Protein AF-A0A1C5G2I5-F1 (afdb_monomer)

Secondary structure (DSSP, 8-state):
---------PPPP---SEEEEEEEEES---HHHHHHSB-GGGPBPEEEEETTEEEEEEEEEHHHHSHHHHHHHTT-HHHHHHHHHHHHHHHHHHHTTS-EEEPPTT-EESSHHHHHHHHHHTHHHHHHHHHHHTT-----------TT-PPPP-----S--HHHHHHHHHHHHHHHHTT--S-PPPPP-PPPP--------------------PPPPPPP-----

Radius of gyration: 26.8 Å; Cα contacts (8 Å, |Δi|>4): 238; chains: 1; bounding box: 45×107×60 Å

Solvent-accessible surface area (backbone atoms only — not comparable to full-atom values): 14450 Å² total; per-residue (Å²): 135,91,84,81,86,82,76,72,81,72,82,72,78,70,42,92,51,62,22,32,33,44,38,28,38,27,67,72,78,62,66,70,59,29,67,72,33,55,28,49,96,72,37,50,27,45,79,50,76,45,93,78,33,26,39,36,29,17,67,27,51,14,65,58,54,24,74,72,36,34,58,56,41,66,72,35,64,70,53,39,49,52,53,50,50,36,46,49,52,44,44,55,56,48,54,74,77,42,42,61,48,70,45,60,87,90,41,65,36,74,38,68,67,59,51,45,50,51,50,55,77,41,36,70,61,54,48,55,50,39,59,70,36,48,99,59,83,91,78,72,66,78,83,82,86,64,90,88,68,77,85,72,82,84,70,84,83,69,99,64,65,70,65,62,60,47,52,56,51,53,53,53,55,55,59,52,64,78,73,66,89,80,86,87,83,80,89,83,77,92,86,84,88,81,86,71,78,55,82,82,72,83,93,69,84,83,78,86,76,90,74,82,92,76,81,84,85,84,84,82,85,83,84,83,133

InterPro domains:
  IPR009430 Gas vesicle protein L/F [PF06386] (19-178)
  IPR009430 Gas vesicle protein L/F [PTHR36852] (24-175)

Sequence (225 aa):
MSSTADLLPAAGPAGTGVGVWLHGVTRDVDPALLATTVGMDGAAARAVRVAGLVAVVSAAPLSEYGEEALRRNLEDLAWLERAARTHHAVVAALSRVGAVVPARLATVHHDDARVAGQLTARRAELTAVLDRLTGHDEWGVKGYVVPGATPRPTEPAGSGGAGAAYLRRRRAQLTARERGSGSPPRPPGPCTRHWRGTRRPPGGTPRRTAGSPGRPPRWRSTGRT

Organism: Micromonospora echinofusca (NCBI:txid47858)

Foldseek 3Di:
DDDDDPPDPDDPPQDQAKWKAWLWKDLDDDPVLQCPQQAPPRDGWDWLDAPSMTTIIDIHGSNCLPDVNVVVQCVVPVSVVVQVVRSVSNVLSVVVPAFIGGDPRSDIGRDSVVVRVVCVVCVVVRVVNRVVRGPDDDFDWDDDDDPPDDDDPDDPDDPDDPVVVVVVVVVVVVVVVVVDDDDDDDDDDDDDDDTDTDDPDPDDDDDDDDDDDDDDDDDDDDDDD

pLDDT: mean 73.09, std 26.32, range [26.12, 98.62]

Mean predicted aligned error: 17.13 Å

Structure (mmCIF, N/CA/C/O backbone):
data_AF-A0A1C5G2I5-F1
#
_entry.id   AF-A0A1C5G2I5-F1
#
loop_
_atom_site.group_PDB
_atom_site.id
_atom_site.type_symbol
_atom_site.label_atom_id
_atom_site.label_alt_id
_atom_site.label_comp_id
_atom_site.label_asym_id
_atom_site.label_entity_id
_atom_site.label_seq_id
_atom_site.pdbx_PDB_ins_code
_atom_site.Cartn_x
_atom_site.Cartn_y
_atom_site.Cartn_z
_atom_site.occupancy
_atom_site.B_iso_or_equiv
_atom_site.auth_seq_id
_atom_site.auth_comp_id
_atom_site.auth_asym_id
_atom_site.auth_atom_id
_atom_site.pdbx_PDB_model_num
ATOM 1 N N . MET A 1 1 ? 7.155 52.437 -17.162 1.00 39.34 1 MET A N 1
ATOM 2 C CA . MET A 1 1 ? 7.309 51.369 -18.169 1.00 39.34 1 MET A CA 1
ATOM 3 C C . MET A 1 1 ? 7.868 50.157 -17.452 1.00 39.34 1 MET A C 1
ATOM 5 O O . MET A 1 1 ? 8.890 50.282 -16.791 1.00 39.34 1 MET A O 1
ATOM 9 N N . SER A 1 2 ? 7.112 49.063 -17.473 1.00 38.94 2 SER A N 1
ATOM 10 C CA . SER A 1 2 ? 7.415 47.770 -16.855 1.00 38.94 2 SER A CA 1
ATOM 11 C C . SER A 1 2 ? 8.720 47.161 -17.363 1.00 38.94 2 SER A C 1
ATOM 13 O O . SER A 1 2 ? 9.042 47.350 -18.529 1.00 38.94 2 SER A O 1
ATOM 15 N N . SER A 1 3 ? 9.383 46.359 -16.527 1.00 33.69 3 SER A N 1
ATOM 16 C CA . SER A 1 3 ? 9.923 45.041 -16.912 1.00 33.69 3 SER A CA 1
ATOM 17 C C . SER A 1 3 ? 10.464 44.356 -15.649 1.00 33.69 3 SER A C 1
ATOM 19 O O . SER A 1 3 ? 11.523 44.710 -15.149 1.00 33.69 3 SER A O 1
ATOM 21 N N . THR A 1 4 ? 9.604 43.631 -14.935 1.00 39.75 4 THR A N 1
ATOM 22 C CA . THR A 1 4 ? 9.574 42.154 -14.900 1.00 39.75 4 THR A CA 1
ATOM 23 C C . THR A 1 4 ? 10.737 41.570 -14.102 1.00 39.75 4 THR A C 1
ATOM 25 O O . THR A 1 4 ? 11.801 41.257 -14.628 1.00 39.75 4 THR A O 1
ATOM 28 N N . ALA A 1 5 ? 10.479 41.421 -12.802 1.00 44.34 5 ALA A N 1
ATOM 29 C CA . ALA A 1 5 ? 11.171 40.479 -11.946 1.00 44.34 5 ALA A CA 1
ATOM 30 C C . ALA A 1 5 ? 10.822 39.064 -12.419 1.00 44.34 5 ALA A C 1
ATOM 32 O O . ALA A 1 5 ? 9.685 38.625 -12.263 1.00 44.34 5 ALA A O 1
ATOM 33 N N . ASP A 1 6 ? 11.801 38.375 -12.993 1.00 36.69 6 ASP A N 1
ATOM 34 C CA . ASP A 1 6 ? 11.749 36.931 -13.177 1.00 36.69 6 ASP A CA 1
ATOM 35 C C . ASP A 1 6 ? 12.484 36.304 -11.986 1.00 36.69 6 ASP A C 1
ATOM 37 O O . ASP A 1 6 ? 13.683 36.024 -12.014 1.00 36.69 6 ASP A O 1
ATOM 41 N N . LEU A 1 7 ? 11.774 36.207 -10.861 1.00 43.78 7 LEU A N 1
ATOM 42 C CA . LEU A 1 7 ? 12.196 35.376 -9.741 1.00 43.78 7 LEU A CA 1
ATOM 43 C C . LEU A 1 7 ? 11.725 33.958 -10.044 1.00 43.78 7 LEU A C 1
ATOM 45 O O . LEU A 1 7 ? 10.611 33.565 -9.695 1.00 43.78 7 LEU A O 1
ATOM 49 N N . LEU A 1 8 ? 12.601 33.193 -10.694 1.00 44.53 8 LEU A N 1
ATOM 50 C CA . LEU A 1 8 ? 12.546 31.737 -10.663 1.00 44.53 8 LEU A CA 1
ATOM 51 C C . LEU A 1 8 ? 12.395 31.300 -9.194 1.00 44.53 8 LEU A C 1
ATOM 53 O O . LEU A 1 8 ? 13.181 31.754 -8.354 1.00 44.53 8 LEU A O 1
ATOM 57 N N . PRO A 1 9 ? 11.420 30.445 -8.841 1.00 41.03 9 PRO A N 1
ATOM 58 C CA . PRO A 1 9 ? 11.326 29.936 -7.485 1.00 41.03 9 PRO A CA 1
ATOM 59 C C . PRO A 1 9 ? 12.596 29.140 -7.180 1.00 41.03 9 PRO A C 1
ATOM 61 O O . PRO A 1 9 ? 12.870 28.106 -7.793 1.00 41.03 9 PRO A O 1
ATOM 64 N N . ALA A 1 10 ? 13.389 29.651 -6.237 1.00 39.41 10 ALA A N 1
ATOM 65 C CA . ALA A 1 10 ? 14.487 28.913 -5.644 1.00 39.41 10 ALA A CA 1
ATOM 66 C C . ALA A 1 10 ? 13.928 27.593 -5.099 1.00 39.41 10 ALA A C 1
ATOM 68 O O . ALA A 1 10 ? 12.960 27.597 -4.335 1.00 39.41 10 ALA A O 1
ATOM 69 N N . ALA A 1 11 ? 14.518 26.473 -5.522 1.00 45.62 11 ALA A N 1
ATOM 70 C CA . ALA A 1 11 ? 14.206 25.157 -4.987 1.00 45.62 11 ALA A CA 1
ATOM 71 C C . ALA A 1 11 ? 14.263 25.224 -3.451 1.00 45.62 11 ALA A C 1
ATOM 73 O O . ALA A 1 11 ? 15.303 25.570 -2.885 1.00 45.62 11 ALA A O 1
ATOM 74 N N . GLY A 1 12 ? 13.129 24.967 -2.791 1.00 41.84 12 GLY A N 1
ATOM 75 C CA . GLY A 1 12 ? 13.034 24.992 -1.333 1.00 41.84 12 GLY A CA 1
ATOM 76 C C . GLY A 1 12 ? 14.059 24.043 -0.697 1.00 41.84 12 GLY A C 1
ATOM 77 O O . GLY A 1 12 ? 14.472 23.071 -1.338 1.00 41.84 12 GLY A O 1
ATOM 78 N N . PRO A 1 13 ? 14.511 24.305 0.544 1.00 48.81 13 PRO A N 1
ATOM 79 C CA . PRO A 1 13 ? 15.484 23.438 1.194 1.00 48.81 13 PRO A CA 1
ATOM 80 C C . PRO A 1 13 ? 14.931 22.012 1.259 1.00 48.81 13 PRO A C 1
ATOM 82 O O . PRO A 1 13 ? 13.791 21.805 1.679 1.00 48.81 13 PRO A O 1
ATOM 85 N N . ALA A 1 14 ? 15.740 21.033 0.843 1.00 53.81 14 ALA A N 1
ATOM 86 C CA . ALA A 1 14 ? 15.426 19.619 1.003 1.00 53.81 14 ALA A CA 1
ATOM 87 C C . ALA A 1 14 ? 15.036 19.374 2.468 1.00 53.81 14 ALA A C 1
ATOM 89 O O . ALA A 1 14 ? 15.834 19.619 3.375 1.00 53.81 14 ALA A O 1
ATOM 90 N N . GLY A 1 15 ? 13.781 18.985 2.700 1.00 55.91 15 GLY A N 1
ATOM 91 C CA . GLY A 1 15 ? 13.219 18.911 4.042 1.00 55.91 15 GLY A CA 1
ATOM 92 C C . GLY A 1 15 ? 14.042 17.979 4.929 1.00 55.91 15 GLY A C 1
ATOM 93 O O . GLY A 1 15 ? 14.256 16.821 4.594 1.00 55.91 15 GLY A O 1
ATOM 94 N N . THR A 1 16 ? 14.478 18.459 6.089 1.00 66.81 16 THR A N 1
ATOM 95 C CA . THR A 1 16 ? 15.171 17.665 7.121 1.00 66.81 16 THR A CA 1
ATOM 96 C C . THR A 1 16 ? 14.218 16.802 7.961 1.00 66.81 16 THR A C 1
ATOM 98 O O . THR A 1 16 ? 14.612 16.242 8.981 1.00 66.81 16 THR A O 1
ATOM 101 N N . GLY A 1 17 ? 12.952 16.691 7.551 1.00 85.31 17 GLY A N 1
ATOM 102 C CA . GLY A 1 17 ? 11.931 15.883 8.216 1.00 85.31 17 GLY A CA 1
ATOM 103 C C . GLY A 1 17 ? 11.874 14.440 7.716 1.00 85.31 17 GLY A C 1
ATOM 104 O O . GLY A 1 17 ? 12.504 14.065 6.729 1.00 85.31 17 GLY A O 1
ATOM 105 N N . VAL A 1 18 ? 11.060 13.626 8.385 1.00 91.75 18 VAL A N 1
ATOM 106 C CA . VAL A 1 18 ? 10.749 12.255 7.968 1.00 91.75 18 VAL A CA 1
ATOM 107 C C . VAL A 1 18 ? 9.293 12.214 7.527 1.00 91.75 18 VAL A C 1
ATOM 109 O O . VAL A 1 18 ? 8.397 12.452 8.330 1.00 91.75 18 VAL A O 1
ATOM 112 N N . GLY A 1 19 ? 9.075 11.925 6.249 1.00 94.44 19 GLY A N 1
ATOM 113 C CA . GLY A 1 19 ? 7.765 11.650 5.684 1.00 94.44 19 GLY A CA 1
ATOM 114 C C . GLY A 1 19 ? 7.367 10.184 5.832 1.00 94.44 19 GLY A C 1
ATOM 115 O O . GLY A 1 19 ? 8.011 9.378 6.511 1.00 94.44 19 GLY A O 1
ATOM 116 N N . VAL A 1 20 ? 6.281 9.835 5.156 1.00 96.69 20 VAL A N 1
ATOM 117 C CA . VAL A 1 20 ? 5.606 8.546 5.265 1.00 96.69 20 VAL A CA 1
ATOM 118 C C . VAL A 1 20 ? 5.346 7.996 3.871 1.00 96.69 20 VAL A C 1
ATOM 120 O O . VAL A 1 20 ? 4.512 8.517 3.135 1.00 96.69 20 VAL A O 1
ATOM 123 N N . TRP A 1 21 ? 6.047 6.926 3.507 1.00 97.56 21 TRP A N 1
ATOM 124 C CA . TRP A 1 21 ? 5.798 6.190 2.270 1.00 97.56 21 TRP A CA 1
ATOM 125 C C . TRP A 1 21 ? 4.648 5.207 2.477 1.00 97.56 21 TRP A C 1
ATOM 127 O O . TRP A 1 21 ? 4.746 4.315 3.322 1.00 97.56 21 TRP A O 1
ATOM 137 N N . LEU A 1 22 ? 3.581 5.320 1.689 1.00 98.31 22 LEU A N 1
ATOM 138 C CA . LEU A 1 22 ? 2.437 4.411 1.729 1.00 98.31 22 LEU A CA 1
ATOM 139 C C . LEU A 1 22 ? 2.652 3.217 0.791 1.00 98.31 22 LEU A C 1
ATOM 141 O O . LEU A 1 22 ? 2.825 3.381 -0.415 1.00 98.31 22 LEU A O 1
ATOM 145 N N . HIS A 1 23 ? 2.594 1.997 1.332 1.00 98.38 23 HIS A N 1
ATOM 146 C CA . HIS A 1 23 ? 2.669 0.767 0.532 1.00 98.38 23 HIS A CA 1
ATOM 147 C C . HIS A 1 23 ? 1.298 0.288 0.073 1.00 98.38 23 HIS A C 1
ATOM 149 O O . HIS A 1 23 ? 1.120 -0.116 -1.074 1.00 98.38 23 HIS A O 1
ATOM 155 N N . GLY A 1 24 ? 0.310 0.343 0.957 1.00 98.06 24 GLY A N 1
ATOM 156 C CA . GLY A 1 24 ? -1.041 -0.094 0.644 1.00 98.06 24 GLY A CA 1
ATOM 157 C C . GLY A 1 24 ? -1.964 -0.035 1.846 1.00 98.06 24 GLY A C 1
ATOM 158 O O . GLY A 1 24 ? -1.549 0.303 2.957 1.00 98.06 24 GLY A O 1
ATOM 159 N N . VAL A 1 25 ? -3.226 -0.368 1.601 1.00 98.62 25 VAL A N 1
ATOM 160 C CA . VAL A 1 25 ? -4.294 -0.353 2.601 1.00 98.62 25 VAL A CA 1
ATOM 161 C C . VAL A 1 25 ? -4.897 -1.749 2.732 1.00 98.62 25 VAL A C 1
ATOM 163 O O . VAL A 1 25 ? -5.184 -2.395 1.728 1.00 98.62 25 VAL A O 1
ATOM 166 N N . THR A 1 26 ? -5.099 -2.204 3.965 1.00 98.50 26 THR A N 1
ATOM 167 C CA . THR A 1 26 ? -5.745 -3.478 4.328 1.00 98.50 26 THR A CA 1
ATOM 168 C C . THR A 1 26 ? -6.813 -3.240 5.403 1.00 98.50 26 THR A C 1
ATOM 170 O O . THR A 1 26 ? -6.907 -2.145 5.961 1.00 98.50 26 THR A O 1
ATOM 173 N N . ARG A 1 27 ? -7.643 -4.249 5.694 1.00 97.38 27 ARG A N 1
ATOM 174 C CA . ARG A 1 27 ? -8.586 -4.230 6.830 1.00 97.38 27 ARG A CA 1
ATOM 175 C C . ARG A 1 27 ? -7.881 -4.465 8.160 1.00 97.38 27 ARG A C 1
ATOM 177 O O . ARG A 1 27 ? -8.222 -3.840 9.157 1.00 97.38 27 ARG A O 1
ATOM 184 N N . ASP A 1 28 ? -6.905 -5.364 8.156 1.00 96.44 28 ASP A N 1
ATOM 185 C CA . ASP A 1 28 ? -6.100 -5.691 9.322 1.00 96.44 28 ASP A CA 1
ATOM 186 C C . ASP A 1 28 ? -4.733 -6.232 8.894 1.00 96.44 28 ASP A C 1
ATOM 188 O O . ASP A 1 28 ? -4.524 -6.631 7.743 1.00 96.44 28 ASP A O 1
ATOM 192 N N . VAL A 1 29 ? -3.788 -6.199 9.824 1.00 96.56 29 VAL A N 1
ATOM 193 C CA . VAL A 1 29 ? -2.450 -6.754 9.667 1.00 96.56 29 VAL A CA 1
ATOM 194 C C . VAL A 1 29 ? -1.873 -7.075 11.039 1.00 96.56 29 VAL A C 1
ATOM 196 O O . VAL A 1 29 ? -1.947 -6.261 11.964 1.00 96.56 29 VAL A O 1
ATOM 199 N N . ASP A 1 30 ? -1.274 -8.256 11.151 1.00 95.81 30 ASP A N 1
ATOM 200 C CA . ASP A 1 30 ? -0.561 -8.687 12.348 1.00 95.81 30 ASP A CA 1
ATOM 201 C C . ASP A 1 30 ? 0.684 -7.800 12.576 1.00 95.81 30 ASP A C 1
ATOM 203 O O . ASP A 1 30 ? 1.539 -7.700 11.685 1.00 95.81 30 ASP A O 1
ATOM 207 N N . PRO A 1 31 ? 0.831 -7.156 13.749 1.00 94.44 31 PRO A N 1
ATOM 208 C CA . PRO A 1 31 ? 2.044 -6.426 14.104 1.00 94.44 31 PRO A CA 1
ATOM 209 C C . PRO A 1 31 ? 3.339 -7.245 13.964 1.00 94.44 31 PRO A C 1
ATOM 211 O O . PRO A 1 31 ? 4.365 -6.680 13.586 1.00 94.44 31 PRO A O 1
ATOM 214 N N . ALA A 1 32 ? 3.312 -8.560 14.209 1.00 95.00 32 ALA A N 1
ATOM 215 C CA . ALA A 1 32 ? 4.489 -9.422 14.070 1.00 95.00 32 ALA A CA 1
ATOM 216 C C . ALA A 1 32 ? 4.930 -9.583 12.603 1.00 95.00 32 ALA A C 1
ATOM 218 O O . ALA A 1 32 ? 6.129 -9.615 12.302 1.00 95.00 32 ALA A O 1
ATOM 219 N N . LEU A 1 33 ? 3.972 -9.614 11.668 1.00 95.06 33 LEU A N 1
ATOM 220 C CA . LEU A 1 33 ? 4.271 -9.580 10.236 1.00 95.06 33 LEU A CA 1
ATOM 221 C C . LEU A 1 33 ? 4.949 -8.260 9.859 1.00 95.06 33 LEU A C 1
ATOM 223 O O . LEU A 1 33 ? 5.939 -8.266 9.132 1.00 95.06 33 LEU A O 1
ATOM 227 N N . LEU A 1 34 ? 4.445 -7.131 10.362 1.00 95.31 34 LEU A N 1
ATOM 228 C CA . LEU A 1 34 ? 5.025 -5.818 10.071 1.00 95.31 34 LEU A CA 1
ATOM 229 C C . LEU A 1 34 ? 6.446 -5.673 10.621 1.00 95.31 34 LEU A C 1
ATOM 231 O O . LEU A 1 34 ? 7.333 -5.238 9.892 1.00 95.31 34 LEU A O 1
ATOM 235 N N . ALA A 1 35 ? 6.684 -6.125 11.854 1.00 92.75 35 ALA A N 1
ATOM 236 C CA . ALA A 1 35 ? 7.999 -6.074 12.494 1.00 92.75 35 ALA A CA 1
ATOM 237 C C . ALA A 1 35 ? 9.086 -6.852 11.726 1.00 92.75 35 ALA A C 1
ATOM 239 O O . ALA A 1 35 ? 10.264 -6.517 11.813 1.00 92.75 35 ALA A O 1
ATOM 240 N N . THR A 1 36 ? 8.697 -7.877 10.962 1.00 94.38 36 THR A N 1
ATOM 241 C CA . THR A 1 36 ? 9.608 -8.690 10.135 1.00 94.38 36 THR A CA 1
ATOM 242 C C . THR A 1 36 ? 9.606 -8.294 8.656 1.00 94.38 36 THR A C 1
ATOM 244 O O . THR A 1 36 ? 10.403 -8.813 7.871 1.00 94.38 36 THR A O 1
ATOM 247 N N . THR A 1 37 ? 8.735 -7.365 8.255 1.00 95.38 37 THR A N 1
ATOM 248 C CA . THR A 1 37 ? 8.625 -6.889 6.876 1.00 95.38 37 THR A CA 1
ATOM 249 C C . THR A 1 37 ? 9.490 -5.650 6.688 1.00 95.38 37 THR A C 1
ATOM 251 O O . THR A 1 37 ? 9.168 -4.566 7.173 1.00 95.38 37 THR A O 1
ATOM 254 N N . VAL A 1 38 ? 10.584 -5.808 5.944 1.00 95.44 38 VAL A N 1
ATOM 255 C CA . VAL A 1 38 ? 11.491 -4.709 5.597 1.00 95.44 38 VAL A CA 1
ATOM 256 C C . VAL A 1 38 ? 10.820 -3.785 4.581 1.00 95.44 38 VAL A C 1
ATOM 258 O O . VAL A 1 38 ? 10.419 -4.218 3.500 1.00 95.44 38 VAL A O 1
ATOM 261 N N . GLY A 1 39 ? 10.686 -2.517 4.951 1.00 93.50 39 GLY A N 1
ATOM 262 C CA . GLY A 1 39 ? 10.171 -1.437 4.126 1.00 93.50 39 GLY A CA 1
ATOM 263 C C . GLY A 1 39 ? 11.283 -0.557 3.553 1.00 93.50 39 GLY A C 1
ATOM 264 O O . GLY A 1 39 ? 12.388 -1.026 3.275 1.00 93.50 39 GLY A O 1
ATOM 265 N N . MET A 1 40 ? 10.969 0.722 3.335 1.00 93.06 40 MET A N 1
ATOM 266 C CA . MET A 1 40 ? 11.913 1.690 2.756 1.00 93.06 40 MET A CA 1
ATOM 267 C C . MET A 1 40 ? 13.117 1.919 3.684 1.00 93.06 40 MET A C 1
ATOM 269 O O . MET A 1 40 ? 12.986 1.845 4.905 1.00 93.06 40 MET A O 1
ATOM 273 N N . ASP A 1 41 ? 14.294 2.129 3.087 1.00 86.94 41 ASP A N 1
ATOM 274 C CA . ASP A 1 41 ? 15.594 2.325 3.757 1.00 86.94 41 ASP A CA 1
ATOM 275 C C . ASP A 1 41 ? 15.979 1.255 4.789 1.00 86.94 41 ASP A C 1
ATOM 277 O O . ASP A 1 41 ? 16.733 1.502 5.728 1.00 86.94 41 ASP A O 1
ATOM 281 N N . GLY A 1 42 ? 15.455 0.037 4.635 1.00 86.81 42 GLY A N 1
ATOM 282 C CA . GLY A 1 42 ? 15.737 -1.068 5.550 1.00 86.81 42 GLY A CA 1
ATOM 283 C C . GLY A 1 42 ? 14.963 -1.008 6.872 1.00 86.81 42 GLY A C 1
ATOM 284 O O . GLY A 1 42 ? 15.062 -1.941 7.668 1.00 86.81 42 GLY A O 1
ATOM 285 N N . ALA A 1 43 ? 14.165 0.037 7.107 1.00 87.56 43 ALA A N 1
ATOM 286 C CA . ALA A 1 43 ? 13.316 0.141 8.286 1.00 87.56 43 ALA A CA 1
ATOM 287 C C . ALA A 1 43 ? 12.109 -0.803 8.184 1.00 87.56 43 ALA A C 1
ATOM 289 O O . ALA A 1 43 ? 11.574 -1.036 7.098 1.00 87.56 43 ALA A O 1
ATOM 290 N N . ALA A 1 44 ? 11.640 -1.331 9.316 1.00 91.19 44 ALA A N 1
ATOM 291 C CA . ALA A 1 44 ? 10.431 -2.149 9.343 1.00 91.19 44 ALA A CA 1
ATOM 292 C C . ALA A 1 44 ? 9.197 -1.339 8.903 1.00 91.19 44 ALA A C 1
ATOM 294 O O . ALA A 1 44 ? 9.071 -0.144 9.192 1.00 91.19 44 ALA A O 1
ATOM 295 N N . ALA A 1 45 ? 8.266 -1.997 8.212 1.00 95.88 45 ALA A N 1
ATOM 296 C CA . ALA A 1 45 ? 6.962 -1.415 7.930 1.00 95.88 45 ALA A CA 1
ATOM 297 C C . ALA A 1 45 ? 6.160 -1.231 9.231 1.00 95.88 45 ALA A C 1
ATOM 299 O O . ALA A 1 45 ? 6.304 -1.989 10.189 1.00 95.88 45 ALA A O 1
ATOM 300 N N . ARG A 1 46 ? 5.276 -0.232 9.263 1.00 96.81 46 ARG A N 1
ATOM 301 C CA . ARG A 1 46 ? 4.398 0.061 10.405 1.00 96.81 46 ARG A CA 1
ATOM 302 C C . ARG A 1 46 ? 2.964 0.319 9.956 1.00 96.81 46 ARG A C 1
ATOM 304 O O . ARG A 1 46 ? 2.706 0.573 8.781 1.00 96.81 46 ARG A O 1
ATOM 311 N N . ALA A 1 47 ? 2.035 0.255 10.903 1.00 97.75 47 ALA A N 1
ATOM 312 C CA . ALA A 1 47 ? 0.613 0.473 10.664 1.00 97.75 47 ALA A CA 1
ATOM 313 C C . ALA A 1 47 ? 0.174 1.875 11.103 1.00 97.75 47 ALA A C 1
ATOM 315 O O . ALA A 1 47 ? 0.498 2.309 12.206 1.00 97.75 47 ALA A O 1
ATOM 316 N N . VAL A 1 48 ? -0.653 2.521 10.283 1.00 98.19 48 VAL A N 1
ATOM 317 C CA . VAL A 1 48 ? -1.508 3.652 10.667 1.00 98.19 48 VAL A CA 1
ATOM 318 C C . VAL A 1 48 ? -2.952 3.162 10.597 1.00 98.19 48 VAL A C 1
ATOM 320 O O . VAL A 1 48 ? -3.458 2.855 9.517 1.00 98.19 48 VAL A O 1
ATOM 323 N N . ARG A 1 49 ? -3.606 3.025 11.755 1.00 98.19 49 ARG A N 1
ATOM 324 C CA . ARG A 1 49 ? -4.963 2.468 11.872 1.00 98.19 49 ARG A CA 1
ATOM 325 C C . ARG A 1 49 ? -5.977 3.594 12.029 1.00 98.19 49 ARG A C 1
ATOM 327 O O . ARG A 1 49 ? -5.861 4.392 12.953 1.00 98.19 49 ARG A O 1
ATOM 334 N N . VAL A 1 50 ? -6.976 3.650 11.153 1.00 97.81 50 VAL A N 1
ATOM 335 C CA . VAL A 1 50 ? -8.039 4.662 11.217 1.00 97.81 50 VAL A CA 1
ATOM 336 C C . VAL A 1 50 ? -9.301 4.165 10.520 1.00 97.81 50 VAL A C 1
ATOM 338 O O . VAL A 1 50 ? -9.229 3.479 9.505 1.00 97.81 50 VAL A O 1
ATOM 341 N N . ALA A 1 51 ? -10.474 4.509 11.056 1.00 93.56 51 ALA A N 1
ATOM 342 C CA . ALA A 1 51 ? -11.773 4.261 10.419 1.00 93.56 51 ALA A CA 1
ATOM 343 C C . ALA A 1 51 ? -12.044 2.792 9.994 1.00 93.56 51 ALA A C 1
ATOM 345 O O . ALA A 1 51 ? -12.796 2.542 9.046 1.00 93.56 51 ALA A O 1
ATOM 346 N N . GLY A 1 52 ? -11.455 1.819 10.702 1.00 96.38 52 GLY A N 1
ATOM 347 C CA . GLY A 1 52 ? -11.563 0.387 10.384 1.00 96.38 52 GLY A CA 1
ATOM 348 C C . GLY A 1 52 ? -10.693 -0.073 9.206 1.00 96.38 52 GLY A C 1
ATOM 349 O O . GLY A 1 52 ? -10.932 -1.143 8.654 1.00 96.38 52 GLY A O 1
ATOM 350 N N . LEU A 1 53 ? -9.716 0.742 8.809 1.00 98.44 53 LEU A N 1
ATOM 351 C CA . LEU A 1 53 ? -8.709 0.454 7.794 1.00 98.44 53 LEU A CA 1
ATOM 352 C C . LEU A 1 53 ? -7.309 0.576 8.401 1.00 98.44 53 LEU A C 1
ATOM 354 O O . LEU A 1 53 ? -7.095 1.251 9.413 1.00 98.44 53 LEU A O 1
ATOM 358 N N . VAL A 1 54 ? -6.340 -0.049 7.741 1.00 98.56 54 VAL A N 1
ATOM 359 C CA . VAL A 1 54 ? -4.928 0.023 8.100 1.00 98.56 54 VAL A CA 1
ATOM 360 C C . VAL A 1 54 ? -4.112 0.409 6.880 1.00 98.56 54 VAL A C 1
ATOM 362 O O . VAL A 1 54 ? -4.056 -0.336 5.904 1.00 98.56 54 VAL A O 1
ATOM 365 N N . ALA A 1 55 ? -3.449 1.559 6.947 1.00 98.50 55 ALA A N 1
ATOM 366 C CA . ALA A 1 55 ? -2.386 1.913 6.020 1.00 98.50 55 ALA A CA 1
ATOM 367 C C . ALA A 1 55 ? -1.075 1.285 6.496 1.00 98.50 55 ALA A C 1
ATOM 369 O O . ALA A 1 55 ? -0.675 1.467 7.648 1.00 98.50 55 ALA A O 1
ATOM 370 N N . VAL A 1 56 ? -0.400 0.561 5.607 1.00 98.44 56 VAL A N 1
ATOM 371 C CA . VAL A 1 56 ? 0.941 0.025 5.858 1.00 98.44 56 VAL A CA 1
ATOM 372 C C . VAL A 1 56 ? 1.958 0.964 5.237 1.00 98.44 56 VAL A C 1
ATOM 374 O O . VAL A 1 56 ? 1.917 1.229 4.032 1.00 98.44 56 VAL A O 1
ATOM 377 N N . VAL A 1 57 ? 2.860 1.478 6.066 1.00 98.12 57 VAL A N 1
ATOM 378 C CA . VAL A 1 57 ? 3.755 2.576 5.706 1.00 98.12 57 VAL A CA 1
ATOM 379 C C . VAL A 1 57 ? 5.197 2.322 6.143 1.00 98.12 57 VAL A C 1
ATOM 381 O O . VAL A 1 57 ? 5.459 1.489 7.009 1.00 98.12 57 VAL A O 1
ATOM 384 N N . SER A 1 58 ? 6.134 3.071 5.568 1.00 96.81 58 SER A N 1
ATOM 385 C CA . SER A 1 58 ? 7.527 3.165 6.021 1.00 96.81 58 SER A CA 1
ATOM 386 C C . SER A 1 58 ? 7.909 4.619 6.272 1.00 96.81 58 SER A C 1
ATOM 388 O O . SER A 1 58 ? 7.330 5.526 5.674 1.00 96.81 58 SER A O 1
ATOM 390 N N . ALA A 1 59 ? 8.891 4.838 7.147 1.00 94.50 59 ALA A N 1
ATOM 391 C CA . ALA A 1 59 ? 9.561 6.131 7.237 1.00 94.50 59 ALA A CA 1
ATOM 392 C C . ALA A 1 59 ? 10.229 6.463 5.893 1.00 94.50 59 ALA A C 1
ATOM 394 O O . ALA A 1 59 ? 10.735 5.567 5.221 1.00 94.50 59 ALA A O 1
ATOM 395 N N . ALA A 1 60 ? 10.189 7.734 5.507 1.00 93.00 60 ALA A N 1
ATOM 396 C CA . ALA A 1 60 ? 10.736 8.219 4.247 1.00 93.00 60 ALA A CA 1
ATOM 397 C C . ALA A 1 60 ? 11.458 9.555 4.494 1.00 93.00 60 ALA A C 1
ATOM 399 O O . ALA A 1 60 ? 10.802 10.599 4.524 1.00 93.00 60 ALA A O 1
ATOM 400 N N . PRO A 1 61 ? 12.780 9.552 4.738 1.00 92.50 61 PRO A N 1
ATOM 401 C CA . PRO A 1 61 ? 13.564 10.769 4.933 1.00 92.50 61 PRO A CA 1
ATOM 402 C C . PRO A 1 61 ? 13.323 11.766 3.798 1.00 92.50 61 PRO A C 1
ATOM 404 O O . PRO A 1 61 ? 13.541 11.454 2.629 1.00 92.50 61 PRO A O 1
ATOM 407 N N . LEU A 1 62 ? 12.868 12.980 4.109 1.00 91.56 62 LEU A N 1
ATOM 408 C CA . LEU A 1 62 ? 12.499 13.953 3.075 1.00 91.56 62 LEU A CA 1
ATOM 409 C C . LEU A 1 62 ? 13.715 14.479 2.292 1.00 91.56 62 LEU A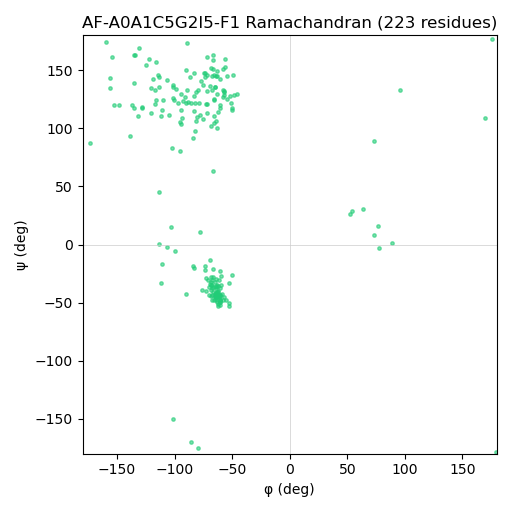 C 1
ATOM 411 O O . LEU A 1 62 ? 13.549 15.019 1.201 1.00 91.56 62 LEU A O 1
ATOM 415 N N . SER A 1 63 ? 14.934 14.239 2.780 1.00 90.31 63 SER A N 1
ATOM 416 C CA . SER A 1 63 ? 16.172 14.441 2.024 1.00 90.31 63 SER A CA 1
ATOM 417 C C . SER A 1 63 ? 16.258 13.571 0.764 1.00 90.31 63 SER A C 1
ATOM 419 O O . SER A 1 63 ? 16.869 13.987 -0.217 1.00 90.31 63 SER A O 1
ATOM 421 N N . GLU A 1 64 ? 15.641 12.385 0.776 1.00 90.56 64 GLU A N 1
ATOM 422 C CA . GLU A 1 64 ? 15.636 11.427 -0.339 1.00 90.56 64 GLU A CA 1
ATOM 423 C C . GLU A 1 64 ? 14.247 11.276 -0.983 1.00 90.56 64 GLU A C 1
ATOM 425 O O . GLU A 1 64 ? 14.133 11.093 -2.194 1.00 90.56 64 GLU A O 1
ATOM 430 N N . TYR A 1 65 ? 13.186 11.402 -0.186 1.00 90.62 65 TYR A N 1
ATOM 431 C CA . TYR A 1 65 ? 11.798 11.146 -0.585 1.00 90.62 65 TYR A CA 1
ATOM 432 C C . TYR A 1 65 ? 10.914 12.399 -0.600 1.00 90.62 65 TYR A C 1
ATOM 434 O O . TYR A 1 65 ? 9.721 12.304 -0.888 1.00 90.62 65 TYR A O 1
ATOM 442 N N . GLY A 1 66 ? 11.470 13.569 -0.274 1.00 90.44 66 GLY A N 1
ATOM 443 C CA . GLY A 1 66 ? 10.796 14.853 -0.457 1.00 90.44 66 GLY A CA 1
ATOM 444 C C . GLY A 1 66 ? 10.609 15.166 -1.938 1.00 90.44 66 GLY A C 1
ATOM 445 O O . GLY A 1 66 ? 11.256 14.559 -2.784 1.00 90.44 66 GLY A O 1
ATOM 446 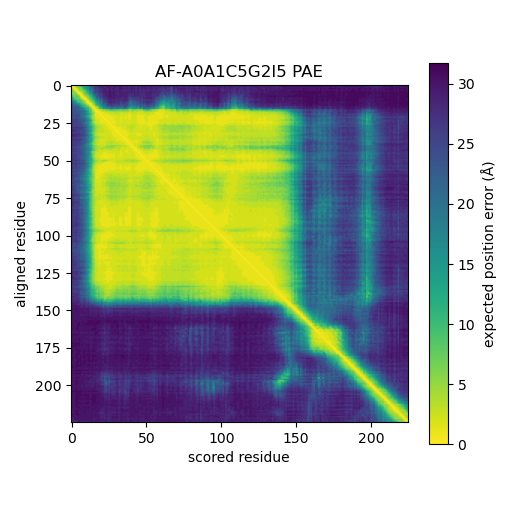N N . GLU A 1 67 ? 9.733 16.109 -2.266 1.00 89.31 67 GLU A N 1
ATOM 447 C CA . GLU A 1 67 ? 9.239 16.305 -3.635 1.00 89.31 67 GLU A CA 1
ATOM 448 C C . GLU A 1 67 ? 10.355 16.448 -4.690 1.00 89.31 67 GLU A C 1
ATOM 450 O O . GLU A 1 67 ? 10.402 15.681 -5.653 1.00 89.31 67 GLU A O 1
ATOM 455 N N . GLU A 1 68 ? 11.302 17.366 -4.483 1.00 92.06 68 GLU A N 1
ATOM 456 C CA . GLU A 1 68 ? 12.430 17.584 -5.396 1.00 92.06 68 GLU A CA 1
ATOM 457 C C . GLU A 1 68 ? 13.361 16.372 -5.488 1.00 92.06 68 GLU A C 1
ATOM 459 O O . GLU A 1 68 ? 13.841 16.041 -6.574 1.00 92.06 68 GLU A O 1
ATOM 464 N N . ALA A 1 69 ? 13.655 15.730 -4.355 1.00 91.06 69 ALA A N 1
ATOM 465 C CA . ALA A 1 69 ? 14.539 14.569 -4.309 1.00 91.06 69 ALA A CA 1
ATOM 466 C C . ALA A 1 69 ? 13.895 13.365 -4.997 1.00 91.06 69 ALA A C 1
ATOM 468 O O . ALA A 1 69 ? 14.519 12.736 -5.846 1.00 91.06 69 ALA A O 1
ATOM 469 N N . LEU A 1 70 ? 12.616 13.125 -4.720 1.00 91.25 70 LEU A N 1
ATOM 470 C CA . LEU A 1 70 ? 11.814 12.076 -5.324 1.00 91.25 70 LEU A CA 1
ATOM 471 C C . LEU A 1 70 ? 11.723 12.257 -6.840 1.00 91.25 70 LEU A C 1
ATOM 473 O O . LEU A 1 70 ? 11.910 11.294 -7.576 1.00 91.25 70 LEU A O 1
ATOM 477 N N . ARG A 1 71 ? 11.508 13.490 -7.317 1.00 91.44 71 ARG A N 1
ATOM 478 C CA . ARG A 1 71 ? 11.473 13.808 -8.752 1.00 91.44 71 ARG A CA 1
ATOM 479 C C . ARG A 1 71 ? 12.775 13.411 -9.450 1.00 91.44 71 ARG A C 1
ATOM 481 O O . ARG A 1 71 ? 12.722 12.715 -10.455 1.00 91.44 71 ARG A O 1
ATOM 488 N N . ARG A 1 72 ? 13.929 13.781 -8.879 1.00 93.75 72 ARG A N 1
ATOM 489 C CA . ARG A 1 72 ? 15.250 13.387 -9.406 1.00 93.75 72 ARG A CA 1
ATOM 490 C C . ARG A 1 72 ? 15.474 11.877 -9.327 1.00 93.75 72 ARG A C 1
ATOM 492 O O . ARG A 1 72 ? 15.937 11.264 -10.279 1.00 93.75 72 ARG A O 1
ATOM 499 N N . ASN A 1 73 ? 15.129 11.268 -8.200 1.00 91.25 73 ASN A N 1
ATOM 500 C CA . ASN A 1 73 ? 15.373 9.853 -7.948 1.00 91.25 73 ASN A CA 1
ATOM 501 C C . ASN A 1 73 ? 14.516 8.934 -8.833 1.00 91.25 73 ASN A C 1
ATOM 503 O O . ASN A 1 73 ? 14.941 7.832 -9.165 1.00 91.25 73 ASN A O 1
ATOM 507 N N . LEU A 1 74 ? 13.335 9.381 -9.269 1.00 91.50 74 LEU A N 1
ATOM 508 C CA . LEU A 1 74 ? 12.504 8.646 -10.228 1.00 91.50 74 LEU A CA 1
ATOM 509 C C . LEU A 1 74 ? 13.140 8.538 -11.625 1.00 91.50 74 LEU A C 1
ATOM 511 O O . LEU A 1 74 ? 12.776 7.635 -12.379 1.00 91.50 74 LEU A O 1
ATOM 515 N N . GLU A 1 75 ? 14.085 9.417 -11.961 1.00 92.81 75 GLU A N 1
ATOM 516 C CA . GLU A 1 75 ? 14.871 9.351 -13.200 1.00 92.81 75 GLU A CA 1
ATOM 517 C C . GLU A 1 75 ? 16.084 8.406 -13.066 1.00 92.81 75 GLU A C 1
ATOM 519 O O . GLU A 1 75 ? 16.602 7.909 -14.068 1.00 92.81 75 GLU A O 1
ATOM 524 N N . ASP A 1 76 ? 16.505 8.086 -11.836 1.00 95.38 76 ASP A N 1
ATOM 525 C CA . ASP A 1 76 ? 17.527 7.076 -11.551 1.00 95.38 76 ASP A CA 1
ATOM 526 C C . ASP A 1 76 ? 16.905 5.669 -11.578 1.00 95.38 76 ASP A C 1
ATOM 528 O O . ASP A 1 76 ? 16.215 5.232 -10.654 1.00 95.38 76 ASP A O 1
ATOM 532 N N . LEU A 1 77 ? 17.199 4.913 -12.639 1.00 94.94 77 LEU A N 1
ATOM 533 C CA . LEU A 1 77 ? 16.691 3.550 -12.820 1.00 94.94 77 LEU A CA 1
ATOM 534 C C . LEU A 1 77 ? 17.107 2.585 -11.703 1.00 94.94 77 LEU A C 1
ATOM 536 O O . LEU A 1 77 ? 16.334 1.691 -11.357 1.00 94.94 77 LEU A O 1
ATOM 540 N N . ALA A 1 78 ? 18.306 2.737 -11.138 1.00 94.31 78 ALA A N 1
ATOM 541 C CA . ALA A 1 78 ? 18.777 1.865 -10.070 1.00 94.31 78 ALA A CA 1
ATOM 542 C C . ALA A 1 78 ? 18.042 2.172 -8.763 1.00 94.31 78 ALA A C 1
ATOM 544 O O . ALA A 1 78 ? 17.678 1.249 -8.027 1.00 94.31 78 ALA A O 1
ATOM 545 N N . TRP A 1 79 ? 17.806 3.453 -8.474 1.00 94.25 79 TRP A N 1
ATOM 546 C CA . TRP A 1 79 ? 16.966 3.862 -7.351 1.00 94.25 79 TRP A CA 1
ATOM 547 C C . TRP A 1 79 ? 15.526 3.378 -7.531 1.00 94.25 79 TRP A C 1
ATOM 549 O O . TRP A 1 79 ? 14.990 2.704 -6.648 1.00 94.25 79 TRP A O 1
ATOM 559 N N . LEU A 1 80 ? 14.936 3.624 -8.704 1.00 94.44 80 LEU A N 1
ATOM 560 C CA . LEU A 1 80 ? 13.571 3.223 -9.031 1.00 94.44 80 LEU A CA 1
ATOM 561 C C . LEU A 1 80 ? 13.387 1.709 -8.914 1.00 94.44 80 LEU A C 1
ATOM 563 O O . LEU A 1 80 ? 12.392 1.252 -8.350 1.00 94.44 80 LEU A O 1
ATOM 567 N N . GLU A 1 81 ? 14.346 0.916 -9.397 1.00 95.38 81 GLU A N 1
ATOM 568 C CA . GLU A 1 81 ? 14.314 -0.538 -9.253 1.00 95.38 81 GLU A CA 1
ATOM 569 C C . GLU A 1 81 ? 14.307 -0.957 -7.778 1.00 95.38 81 GLU A C 1
ATOM 571 O O . GLU A 1 81 ? 13.481 -1.790 -7.386 1.00 95.38 81 GLU A O 1
ATOM 576 N N . ARG A 1 82 ? 15.196 -0.391 -6.949 1.00 95.00 82 ARG A N 1
ATOM 577 C CA . ARG A 1 82 ? 15.243 -0.699 -5.510 1.00 95.00 82 ARG A CA 1
ATOM 578 C C . ARG A 1 82 ? 13.928 -0.328 -4.831 1.00 95.00 82 ARG A C 1
ATOM 580 O O . ARG A 1 82 ? 13.335 -1.181 -4.170 1.00 95.00 82 ARG A O 1
ATOM 587 N N . ALA A 1 83 ? 13.433 0.888 -5.053 1.00 94.75 83 ALA A N 1
ATOM 588 C CA . ALA A 1 83 ? 12.183 1.367 -4.474 1.00 94.75 83 ALA A CA 1
ATOM 589 C C . ALA A 1 83 ? 10.987 0.500 -4.900 1.00 94.75 83 ALA A C 1
ATOM 591 O O . ALA A 1 83 ? 10.195 0.068 -4.059 1.00 94.75 83 ALA A O 1
ATOM 592 N N . ALA A 1 84 ? 10.886 0.163 -6.189 1.00 95.94 84 ALA A N 1
ATOM 593 C CA . ALA A 1 84 ? 9.825 -0.689 -6.715 1.00 95.94 84 ALA A CA 1
ATOM 594 C C . ALA A 1 84 ? 9.873 -2.108 -6.140 1.00 95.94 84 ALA A C 1
ATOM 596 O O . ALA A 1 84 ? 8.831 -2.667 -5.792 1.00 95.94 84 ALA A O 1
ATOM 597 N N . ARG A 1 85 ? 11.067 -2.699 -6.009 1.00 96.44 85 ARG A N 1
ATOM 598 C CA . ARG A 1 85 ? 11.235 -4.028 -5.406 1.00 96.44 85 ARG A CA 1
ATOM 599 C C . ARG A 1 85 ? 10.836 -4.034 -3.939 1.00 96.44 85 ARG A C 1
ATOM 601 O O . ARG A 1 85 ? 10.099 -4.935 -3.543 1.00 96.44 85 ARG A O 1
ATOM 608 N N . THR A 1 86 ? 11.277 -3.047 -3.164 1.00 96.50 86 THR A N 1
ATOM 609 C CA . THR A 1 86 ? 10.930 -2.921 -1.744 1.00 96.50 86 THR A CA 1
ATOM 610 C C . THR A 1 86 ? 9.428 -2.735 -1.565 1.00 96.50 86 THR A C 1
ATOM 612 O O . THR A 1 86 ? 8.794 -3.521 -0.864 1.00 96.50 86 THR A O 1
ATOM 615 N N . HIS A 1 87 ? 8.827 -1.781 -2.280 1.00 97.31 87 HIS A N 1
ATOM 616 C CA . HIS A 1 87 ? 7.383 -1.559 -2.254 1.00 97.31 87 HIS A CA 1
ATOM 617 C C . HIS A 1 87 ? 6.599 -2.828 -2.615 1.00 97.31 87 HIS A C 1
ATOM 619 O O . HIS A 1 87 ? 5.690 -3.248 -1.897 1.00 97.31 87 HIS A O 1
ATOM 625 N N . HIS A 1 88 ? 6.995 -3.500 -3.698 1.00 96.19 88 HIS A N 1
ATOM 626 C CA . HIS A 1 88 ? 6.355 -4.739 -4.114 1.00 96.19 88 HIS A CA 1
ATOM 627 C C . HIS A 1 88 ? 6.530 -5.867 -3.093 1.00 96.19 88 HIS A C 1
ATOM 629 O O . HIS A 1 88 ? 5.612 -6.662 -2.917 1.00 96.19 88 HIS A O 1
ATOM 635 N N . ALA A 1 89 ? 7.679 -5.961 -2.421 1.00 97.06 89 ALA A N 1
ATOM 636 C CA . ALA A 1 89 ? 7.919 -6.977 -1.402 1.00 97.06 89 ALA A CA 1
ATOM 637 C C . ALA A 1 89 ? 6.976 -6.807 -0.202 1.00 97.06 89 ALA A C 1
ATOM 639 O O . ALA A 1 89 ? 6.397 -7.801 0.245 1.00 97.06 89 ALA A O 1
ATOM 640 N N . VAL A 1 90 ? 6.765 -5.567 0.257 1.00 97.81 90 VAL A N 1
ATOM 641 C CA . VAL A 1 90 ? 5.798 -5.249 1.321 1.00 97.81 90 VAL A CA 1
ATOM 642 C C . VAL A 1 90 ? 4.384 -5.609 0.873 1.00 97.81 90 VAL A C 1
ATOM 644 O O . VAL A 1 90 ? 3.712 -6.391 1.541 1.00 97.81 90 VAL A O 1
ATOM 647 N N . VAL A 1 91 ? 3.946 -5.121 -0.293 1.00 97.38 91 VAL A N 1
ATOM 648 C CA . VAL A 1 91 ? 2.606 -5.423 -0.827 1.00 97.38 91 VAL A CA 1
ATOM 649 C C . VAL A 1 91 ? 2.403 -6.932 -0.978 1.00 97.38 91 VAL A C 1
ATOM 651 O O . VAL A 1 91 ? 1.398 -7.463 -0.518 1.00 97.38 91 VAL A O 1
ATOM 654 N N . ALA A 1 92 ? 3.382 -7.651 -1.530 1.00 95.50 92 ALA A N 1
ATOM 655 C CA . ALA A 1 92 ? 3.316 -9.100 -1.680 1.00 95.50 92 ALA A CA 1
ATOM 656 C C . ALA A 1 92 ? 3.278 -9.838 -0.334 1.00 95.50 92 ALA A C 1
ATOM 658 O O . ALA A 1 92 ? 2.733 -10.938 -0.274 1.00 95.50 92 ALA A O 1
ATOM 659 N N . ALA A 1 93 ? 3.879 -9.293 0.729 1.00 96.31 93 ALA A N 1
ATOM 660 C CA . ALA A 1 93 ? 3.760 -9.846 2.076 1.00 96.31 93 ALA A CA 1
ATOM 661 C C . ALA A 1 93 ? 2.340 -9.701 2.625 1.00 96.31 93 ALA A C 1
ATOM 663 O O . ALA A 1 93 ? 1.793 -10.677 3.134 1.00 96.31 93 ALA A O 1
ATOM 664 N N . LEU A 1 94 ? 1.721 -8.537 2.426 1.00 96.75 94 LEU A N 1
ATOM 665 C CA . LEU A 1 94 ? 0.338 -8.281 2.825 1.00 96.75 94 LEU A CA 1
ATOM 666 C C . LEU A 1 94 ? -0.652 -9.152 2.039 1.00 96.75 94 LEU A C 1
ATOM 668 O O . LEU A 1 94 ? -1.506 -9.798 2.640 1.00 96.75 94 LEU A O 1
ATOM 672 N N . SER A 1 95 ? -0.485 -9.265 0.717 1.00 94.94 95 SER A N 1
ATOM 673 C CA . SER A 1 95 ? -1.362 -10.086 -0.134 1.00 94.94 95 SER A CA 1
ATOM 674 C C . SER A 1 95 ? -1.367 -11.572 0.236 1.00 94.94 95 SER A C 1
ATOM 676 O O . SER A 1 95 ? -2.310 -12.279 -0.097 1.00 94.94 95 SER A O 1
ATOM 678 N N . 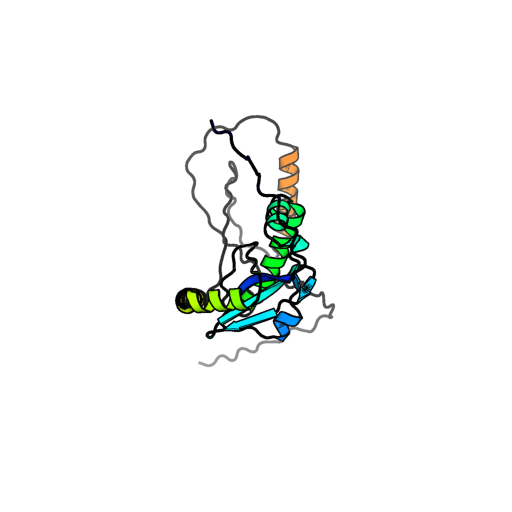ARG A 1 96 ? -0.318 -12.078 0.904 1.00 93.75 96 ARG A N 1
ATOM 679 C CA . ARG A 1 96 ? -0.273 -13.480 1.358 1.00 93.75 96 ARG A CA 1
ATOM 680 C C . ARG A 1 96 ? -1.185 -13.757 2.549 1.00 93.75 96 ARG A C 1
ATOM 682 O O . ARG A 1 96 ? -1.506 -14.919 2.777 1.00 93.75 96 ARG A O 1
ATOM 689 N N . VAL A 1 97 ? -1.550 -12.729 3.313 1.00 93.94 97 VAL A N 1
ATOM 690 C CA . VAL A 1 97 ? -2.361 -12.869 4.531 1.00 93.94 97 VAL A CA 1
ATOM 691 C C . VAL A 1 97 ? -3.767 -12.290 4.382 1.00 93.94 97 VAL A C 1
ATOM 693 O O . VAL A 1 97 ? -4.640 -12.633 5.172 1.00 93.94 97 VAL A O 1
ATOM 696 N N . GLY A 1 98 ? -4.020 -11.454 3.371 1.00 94.44 98 GLY A N 1
ATOM 697 C CA . GLY A 1 98 ? -5.353 -10.913 3.119 1.00 94.44 98 GLY A CA 1
ATOM 698 C C . GLY A 1 98 ? -5.430 -9.963 1.925 1.00 94.44 98 GLY A C 1
ATOM 699 O O . GLY A 1 98 ? -4.443 -9.706 1.236 1.00 94.44 98 GLY A O 1
ATOM 700 N N . ALA A 1 99 ? -6.631 -9.431 1.687 1.00 97.12 99 ALA A N 1
ATOM 701 C CA . ALA A 1 99 ? -6.869 -8.436 0.648 1.00 97.12 99 ALA A CA 1
ATOM 702 C C . ALA A 1 99 ? -6.113 -7.132 0.945 1.00 97.12 99 ALA A C 1
ATOM 704 O O . ALA A 1 99 ? -6.153 -6.611 2.059 1.00 97.12 99 ALA A O 1
ATOM 705 N N . VAL A 1 100 ? -5.470 -6.577 -0.079 1.00 97.81 100 VAL A N 1
ATOM 706 C CA . VAL A 1 100 ? -4.735 -5.313 0.000 1.00 97.81 100 VAL A CA 1
ATOM 707 C C . VAL A 1 100 ? -5.064 -4.461 -1.216 1.00 97.81 100 VAL A C 1
ATOM 709 O O . VAL A 1 100 ? -5.137 -4.972 -2.330 1.00 97.81 100 VAL A O 1
ATOM 712 N N . VA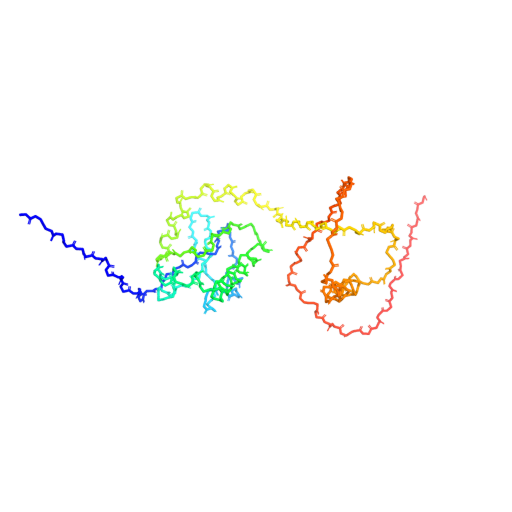L A 1 101 ? -5.240 -3.159 -1.007 1.00 97.88 101 VAL A N 1
ATOM 713 C CA . VAL A 1 101 ? -5.249 -2.151 -2.071 1.00 97.88 101 VAL A CA 1
ATOM 714 C C . VAL A 1 101 ? -3.842 -1.567 -2.151 1.00 97.88 101 VAL A C 1
ATOM 716 O O . VAL A 1 101 ? -3.465 -0.807 -1.252 1.00 97.88 101 VAL A O 1
ATOM 719 N N . PRO A 1 102 ? -3.034 -1.919 -3.166 1.00 97.38 102 PRO A N 1
ATOM 720 C CA . PRO A 1 102 ? -1.697 -1.360 -3.307 1.00 97.38 102 PRO A CA 1
ATOM 721 C C . PRO A 1 102 ? -1.784 0.141 -3.578 1.00 97.38 102 PRO A C 1
ATOM 723 O O . PRO A 1 102 ? -2.592 0.591 -4.396 1.00 97.38 102 PRO A O 1
ATOM 726 N N . ALA A 1 103 ? -0.949 0.924 -2.903 1.00 97.56 103 ALA A N 1
ATOM 727 C CA . ALA A 1 103 ? -0.770 2.319 -3.269 1.00 97.56 103 ALA A CA 1
ATOM 728 C C . ALA A 1 103 ? 0.015 2.415 -4.582 1.00 97.56 103 ALA A C 1
ATOM 730 O O . ALA A 1 103 ? 0.692 1.475 -5.000 1.00 97.56 103 ALA A O 1
ATOM 731 N N . ARG A 1 104 ? -0.059 3.571 -5.246 1.00 95.75 104 ARG A N 1
ATOM 732 C CA . ARG A 1 104 ? 0.842 3.836 -6.370 1.00 95.75 104 ARG A CA 1
ATOM 733 C C . ARG A 1 104 ? 2.271 3.922 -5.836 1.00 95.75 104 ARG A C 1
ATOM 735 O O . ARG A 1 104 ? 2.492 4.413 -4.726 1.00 95.75 104 ARG A O 1
ATOM 742 N N . LEU A 1 105 ? 3.235 3.474 -6.634 1.00 92.94 105 LEU A N 1
ATOM 743 C CA . LEU A 1 105 ? 4.644 3.666 -6.305 1.00 92.94 105 LEU A CA 1
ATOM 744 C C . LEU A 1 105 ? 4.922 5.159 -6.064 1.00 92.94 105 LEU A C 1
ATOM 746 O O . LEU A 1 105 ? 4.322 6.000 -6.732 1.00 92.94 105 LEU A O 1
ATOM 750 N N . ALA A 1 106 ? 5.822 5.465 -5.126 1.00 91.56 106 ALA A N 1
ATOM 751 C CA . ALA A 1 106 ? 6.196 6.832 -4.766 1.00 91.56 106 ALA A CA 1
ATOM 752 C C . ALA A 1 106 ? 5.045 7.675 -4.175 1.00 91.56 106 ALA A C 1
ATOM 754 O O . ALA A 1 106 ? 5.026 8.896 -4.306 1.00 91.56 106 ALA A O 1
ATOM 755 N N . THR A 1 107 ? 4.094 7.037 -3.480 1.00 95.62 107 THR A N 1
ATOM 756 C CA . THR A 1 107 ? 3.086 7.749 -2.676 1.00 95.62 107 THR A CA 1
ATOM 757 C C . THR A 1 107 ? 3.678 8.121 -1.313 1.00 95.62 107 THR A C 1
ATOM 759 O O . THR A 1 107 ? 3.701 7.293 -0.401 1.00 95.62 107 THR A O 1
ATOM 762 N N . VAL A 1 108 ? 4.155 9.361 -1.174 1.00 95.94 108 VAL A N 1
ATOM 763 C CA . VAL A 1 108 ? 4.756 9.891 0.062 1.00 95.94 108 VAL A CA 1
ATOM 764 C C . VAL A 1 108 ? 3.874 10.991 0.656 1.00 95.94 108 VAL A C 1
ATOM 766 O O . VAL A 1 108 ? 3.391 11.870 -0.053 1.00 95.94 108 VAL A O 1
ATOM 769 N N . HIS A 1 109 ? 3.668 10.944 1.969 1.00 94.94 109 HIS A N 1
ATOM 770 C CA . HIS A 1 109 ? 2.961 11.953 2.756 1.00 94.94 109 HIS A CA 1
ATOM 771 C C . HIS A 1 109 ? 3.909 12.608 3.764 1.00 94.94 109 HIS A C 1
ATOM 773 O O . HIS A 1 109 ? 4.902 12.009 4.163 1.00 94.94 109 HIS A O 1
ATOM 779 N N . HIS A 1 110 ? 3.596 13.824 4.214 1.00 93.12 110 HIS A N 1
ATOM 780 C CA . HIS A 1 110 ? 4.422 14.512 5.214 1.00 93.12 110 HIS A CA 1
ATOM 781 C C . HIS A 1 110 ? 4.371 13.861 6.598 1.00 93.12 110 HIS A C 1
ATOM 783 O O . HIS A 1 110 ? 5.358 13.906 7.321 1.00 93.12 110 HIS A O 1
ATOM 789 N N . ASP A 1 111 ? 3.237 13.264 6.963 1.00 94.75 111 ASP A N 1
ATOM 790 C CA . ASP A 1 111 ? 3.010 12.692 8.286 1.00 94.75 111 ASP A CA 1
ATOM 791 C C . ASP A 1 111 ? 1.865 11.661 8.268 1.00 94.75 111 ASP A C 1
ATOM 793 O O . ASP A 1 111 ? 1.158 11.473 7.270 1.00 94.75 111 ASP A O 1
ATOM 797 N N . ASP A 1 112 ? 1.677 10.997 9.408 1.00 97.00 112 ASP A N 1
ATOM 798 C CA . ASP A 1 112 ? 0.619 10.007 9.618 1.00 97.00 112 ASP A CA 1
ATOM 799 C C . ASP A 1 112 ? -0.783 10.608 9.621 1.00 97.00 112 ASP A C 1
ATOM 801 O O . ASP A 1 112 ? -1.734 9.934 9.220 1.00 97.00 112 ASP A O 1
ATOM 805 N N . ALA A 1 113 ? -0.937 11.862 10.048 1.00 97.44 113 ALA A N 1
ATOM 806 C CA . ALA A 1 113 ? -2.237 12.518 10.104 1.00 97.44 113 ALA A CA 1
ATOM 807 C C . ALA A 1 113 ? -2.796 12.735 8.690 1.00 97.44 113 ALA A C 1
ATOM 809 O O . ALA A 1 113 ? -3.990 12.542 8.457 1.00 97.44 113 ALA A O 1
ATOM 810 N N . ARG A 1 114 ? -1.936 13.047 7.714 1.00 96.94 114 ARG A N 1
ATOM 811 C CA . ARG A 1 114 ? -2.301 13.135 6.292 1.00 96.94 114 ARG A CA 1
ATOM 812 C C . ARG A 1 114 ? -2.722 11.785 5.724 1.00 96.94 114 ARG A C 1
ATOM 814 O O . ARG A 1 114 ? -3.735 11.725 5.025 1.00 96.94 114 ARG A O 1
ATOM 821 N N . VAL A 1 115 ? -2.003 10.711 6.056 1.00 97.75 115 VAL A N 1
ATOM 822 C CA . VAL A 1 115 ? -2.396 9.342 5.682 1.00 97.75 115 VAL A CA 1
ATOM 823 C C . VAL A 1 115 ? -3.760 9.007 6.290 1.00 97.75 115 VAL A C 1
ATOM 825 O O . VAL A 1 115 ? -4.675 8.587 5.581 1.00 97.75 115 VAL A O 1
ATOM 828 N N . ALA A 1 116 ? -3.936 9.258 7.588 1.00 98.19 116 ALA A N 1
ATOM 829 C CA . ALA A 1 116 ? -5.174 8.965 8.295 1.00 98.19 116 ALA A CA 1
ATOM 830 C C . ALA A 1 116 ? -6.373 9.762 7.746 1.00 98.19 116 ALA A C 1
ATOM 832 O O . ALA A 1 116 ? -7.467 9.216 7.567 1.00 98.19 116 ALA A O 1
ATOM 833 N N . GLY A 1 117 ? -6.161 11.039 7.413 1.00 98.06 117 GLY A N 1
ATOM 834 C CA . GLY A 1 117 ? -7.154 11.889 6.763 1.00 98.06 117 GLY A CA 1
ATOM 835 C C . GLY A 1 117 ? -7.564 11.359 5.387 1.00 98.06 117 GLY A C 1
ATOM 836 O O . GLY A 1 117 ? -8.757 11.279 5.095 1.00 98.06 117 GLY A O 1
ATOM 837 N N . GLN A 1 118 ? -6.603 10.912 4.568 1.00 96.88 118 GLN A N 1
ATOM 838 C CA . GLN A 1 118 ? -6.888 10.322 3.256 1.00 96.88 118 GLN A CA 1
ATOM 839 C C . GLN A 1 118 ? -7.697 9.021 3.373 1.00 96.88 118 GLN A C 1
ATOM 841 O O . GLN A 1 118 ? -8.668 8.837 2.635 1.00 96.88 118 GLN A O 1
ATOM 846 N N . LEU A 1 119 ? -7.333 8.137 4.306 1.00 97.88 119 LEU A N 1
ATOM 847 C CA . LEU A 1 119 ? -8.065 6.892 4.558 1.00 97.88 119 LEU A CA 1
ATOM 848 C C . LEU A 1 119 ? -9.494 7.163 5.030 1.00 97.88 119 LEU A C 1
ATOM 850 O O . LEU A 1 119 ? -10.422 6.496 4.579 1.00 97.88 119 LEU A O 1
ATOM 854 N N . THR A 1 120 ? -9.681 8.158 5.898 1.00 98.31 120 THR A N 1
ATOM 855 C CA . THR A 1 120 ? -11.008 8.556 6.385 1.00 98.31 120 THR A CA 1
ATOM 856 C C . THR A 1 120 ? -11.868 9.097 5.244 1.00 98.31 120 THR A C 1
ATOM 858 O O . THR A 1 120 ? -12.994 8.636 5.056 1.00 98.31 120 THR A O 1
ATOM 861 N N . ALA A 1 121 ? -11.324 10.007 4.431 1.00 98.19 121 ALA A N 1
ATOM 862 C CA . ALA A 1 121 ? -12.036 10.604 3.301 1.00 98.19 121 ALA A CA 1
ATOM 863 C C . ALA A 1 121 ? -12.432 9.569 2.234 1.00 98.19 121 ALA A C 1
ATOM 865 O O . ALA A 1 121 ? -13.504 9.663 1.641 1.00 98.19 121 ALA A O 1
ATOM 866 N N . ARG A 1 122 ? -11.588 8.555 2.005 1.00 97.56 122 ARG A N 1
ATOM 867 C CA . ARG A 1 122 ? -11.794 7.515 0.981 1.00 97.56 122 ARG A CA 1
ATOM 868 C C . ARG A 1 122 ? -12.278 6.184 1.550 1.00 97.56 122 ARG A C 1
ATOM 870 O O . ARG A 1 122 ? -12.239 5.166 0.861 1.00 97.56 122 ARG A O 1
ATOM 877 N N . ARG A 1 123 ? -12.748 6.168 2.800 1.00 98.00 123 ARG A N 1
ATOM 878 C CA . ARG A 1 123 ? -13.083 4.938 3.529 1.00 98.00 123 ARG A CA 1
ATOM 879 C C . ARG A 1 123 ? -14.039 4.040 2.751 1.00 98.00 123 ARG A C 1
ATOM 881 O O . ARG A 1 123 ? -13.773 2.848 2.616 1.00 98.00 123 ARG A O 1
ATOM 888 N N . ALA A 1 124 ? -15.141 4.600 2.250 1.00 98.19 124 ALA A N 1
ATOM 889 C CA . ALA A 1 124 ? -16.168 3.837 1.540 1.00 98.19 124 ALA A CA 1
ATOM 890 C C . ALA A 1 124 ? -15.619 3.203 0.250 1.00 98.19 124 ALA A C 1
ATOM 892 O O . ALA A 1 124 ? -15.817 2.014 0.014 1.00 98.19 124 ALA A O 1
ATOM 893 N N . GLU A 1 125 ? -14.862 3.974 -0.536 1.00 98.38 125 GLU A N 1
ATOM 894 C CA . GLU A 1 125 ? -14.207 3.509 -1.763 1.00 98.38 125 GLU A CA 1
ATOM 895 C C . GLU A 1 125 ? -13.222 2.367 -1.470 1.00 98.38 125 GLU A C 1
ATOM 897 O O . GLU A 1 125 ? -13.315 1.296 -2.068 1.00 98.38 125 GLU A O 1
ATOM 902 N N . LEU A 1 126 ? -12.308 2.571 -0.515 1.00 98.38 126 LEU A N 1
ATOM 903 C CA . LEU A 1 126 ? -11.285 1.589 -0.146 1.00 98.38 126 LEU A CA 1
ATOM 904 C C . LEU A 1 126 ? -11.903 0.303 0.408 1.00 98.38 126 LEU A C 1
ATOM 906 O O . LEU A 1 126 ? -11.478 -0.790 0.041 1.00 98.38 126 LEU A O 1
ATOM 910 N N . THR A 1 127 ? -12.940 0.427 1.238 1.00 98.38 127 THR A N 1
ATOM 911 C CA . THR A 1 127 ? -13.685 -0.719 1.778 1.00 98.38 127 THR A CA 1
ATOM 912 C C . THR A 1 127 ? -14.321 -1.526 0.649 1.00 98.38 127 THR A C 1
ATOM 914 O O . THR A 1 127 ? -14.118 -2.734 0.582 1.00 98.38 127 THR A O 1
ATOM 917 N N . ALA A 1 128 ? -14.993 -0.861 -0.296 1.00 98.25 128 ALA A N 1
ATOM 918 C CA . ALA A 1 128 ? -15.615 -1.529 -1.434 1.00 98.25 128 ALA A CA 1
ATOM 919 C C . ALA A 1 128 ? -14.591 -2.233 -2.342 1.00 98.25 128 ALA A C 1
A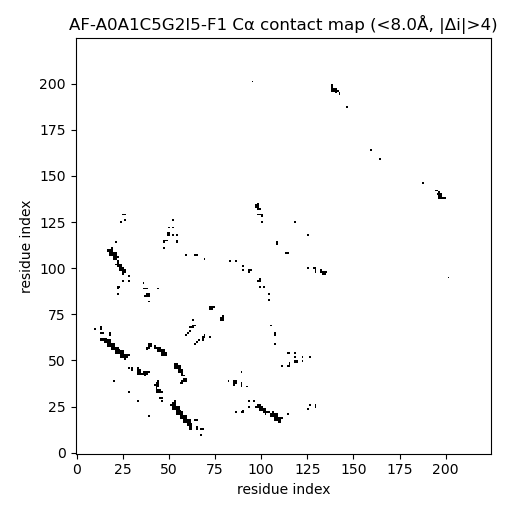TOM 921 O O . ALA A 1 128 ? -14.886 -3.286 -2.906 1.00 98.25 128 ALA A O 1
ATOM 922 N N . VAL A 1 129 ? -13.385 -1.678 -2.508 1.00 98.06 129 VAL A N 1
ATOM 923 C CA . VAL A 1 129 ? -12.300 -2.360 -3.234 1.00 98.06 129 VAL A CA 1
ATOM 924 C C . VAL A 1 129 ? -11.834 -3.594 -2.459 1.00 98.06 129 VAL A C 1
ATOM 926 O O . VAL A 1 129 ? -11.736 -4.668 -3.047 1.00 98.06 129 VAL A O 1
ATOM 929 N N . LEU A 1 130 ? -11.587 -3.469 -1.153 1.00 98.19 130 LEU A N 1
ATOM 930 C CA . LEU A 1 130 ? -11.165 -4.589 -0.307 1.00 98.19 130 LEU A CA 1
ATOM 931 C C . LEU A 1 130 ? -12.202 -5.717 -0.286 1.00 98.19 130 LEU A C 1
ATOM 933 O O . LEU A 1 130 ? -11.818 -6.884 -0.330 1.00 98.19 130 LEU A O 1
ATOM 937 N N . ASP A 1 131 ? -13.494 -5.392 -0.292 1.00 97.81 131 ASP A N 1
ATOM 938 C CA . ASP A 1 131 ? -14.572 -6.382 -0.388 1.00 97.81 131 ASP A CA 1
ATOM 939 C C . ASP A 1 131 ? -14.498 -7.172 -1.689 1.00 97.81 131 ASP A C 1
ATOM 941 O O . ASP A 1 131 ? -14.543 -8.400 -1.669 1.00 97.81 131 ASP A O 1
ATOM 945 N N . ARG A 1 132 ? -14.288 -6.487 -2.818 1.00 96.94 132 ARG A N 1
ATOM 946 C CA . ARG A 1 132 ? -14.134 -7.154 -4.119 1.00 96.94 132 ARG A CA 1
ATOM 947 C C . ARG A 1 132 ? -12.885 -8.029 -4.198 1.00 96.94 132 ARG A C 1
ATOM 949 O O . ARG A 1 132 ? -12.896 -9.025 -4.908 1.00 96.94 132 ARG A O 1
ATOM 956 N N . LEU A 1 133 ? -11.809 -7.646 -3.514 1.00 96.06 133 LEU A N 1
ATOM 957 C CA . LEU A 1 133 ? -10.547 -8.390 -3.516 1.00 96.06 133 LEU A CA 1
ATOM 958 C C . LEU A 1 133 ? -10.536 -9.558 -2.524 1.00 96.06 133 LEU A C 1
ATOM 960 O O . LEU A 1 133 ? -9.726 -10.473 -2.660 1.00 96.06 133 LEU A O 1
ATOM 964 N N . THR A 1 134 ? -11.406 -9.549 -1.517 1.00 95.62 134 THR A N 1
ATOM 965 C CA . THR A 1 134 ? -11.416 -10.589 -0.486 1.00 95.62 134 THR A CA 1
ATOM 966 C C . THR A 1 134 ? -11.740 -11.949 -1.103 1.00 95.62 134 THR A C 1
ATOM 968 O O . THR A 1 134 ? -12.695 -12.091 -1.864 1.00 95.62 134 THR A O 1
ATOM 971 N N . GLY A 1 135 ? -10.912 -12.954 -0.802 1.00 92.62 135 GLY A N 1
ATOM 972 C CA . GLY A 1 135 ? -11.056 -14.312 -1.338 1.00 92.62 135 GLY A CA 1
ATOM 973 C C . GLY A 1 135 ? -10.670 -14.477 -2.814 1.00 92.62 135 GLY A C 1
ATOM 974 O O . GLY A 1 135 ? -10.895 -15.551 -3.366 1.00 92.62 135 GLY A O 1
ATOM 975 N N . HIS A 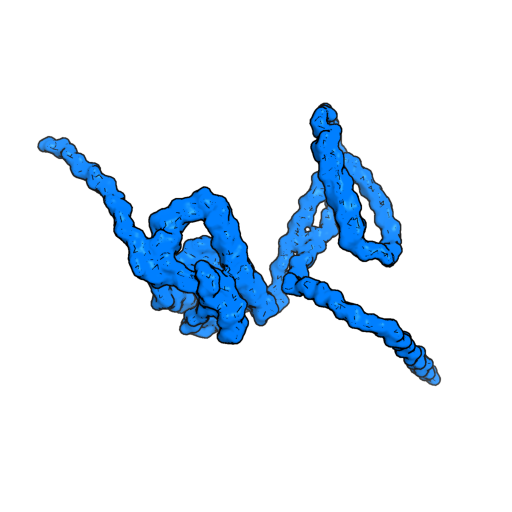1 136 ? -10.090 -13.453 -3.449 1.00 92.50 136 HIS A N 1
ATOM 976 C CA . HIS A 1 136 ? -9.667 -13.493 -4.848 1.00 92.50 136 HIS A CA 1
ATOM 977 C C . HIS A 1 136 ? -8.141 -13.414 -4.978 1.00 92.50 136 HIS A C 1
ATOM 979 O O . HIS A 1 136 ? -7.476 -12.687 -4.244 1.00 92.50 136 HIS A O 1
ATOM 985 N N . ASP A 1 137 ? -7.601 -14.131 -5.964 1.00 88.12 137 ASP A N 1
ATOM 986 C CA . ASP A 1 137 ? -6.190 -14.073 -6.358 1.00 88.12 137 ASP A CA 1
ATOM 987 C C . ASP A 1 137 ? -6.044 -13.317 -7.690 1.00 88.12 137 ASP A C 1
ATOM 989 O O . ASP A 1 137 ? -6.836 -13.514 -8.616 1.00 88.12 137 ASP A O 1
ATOM 993 N N . GLU A 1 138 ? -4.992 -12.505 -7.829 1.00 86.31 138 GLU A N 1
ATOM 994 C CA . GLU A 1 138 ? -4.651 -11.835 -9.090 1.00 86.31 138 GLU A CA 1
ATOM 995 C C . GLU A 1 138 ? -3.722 -12.702 -9.960 1.00 86.31 138 GLU A C 1
ATOM 997 O O . GLU A 1 138 ? -2.701 -13.221 -9.498 1.00 86.31 138 GLU A O 1
ATOM 1002 N N . TRP A 1 139 ? -4.042 -12.817 -11.256 1.00 87.06 139 TRP A N 1
ATOM 1003 C CA . TRP A 1 139 ? -3.288 -13.630 -12.213 1.00 87.06 139 TRP A CA 1
ATOM 1004 C C . TRP A 1 139 ? -2.897 -12.839 -13.460 1.00 87.06 139 TRP A C 1
ATOM 1006 O O . TRP A 1 139 ? -3.743 -12.433 -14.253 1.00 87.06 139 TRP A O 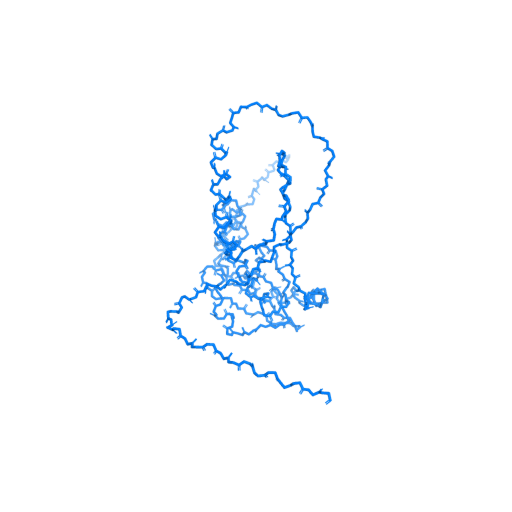1
ATOM 1016 N N . GLY A 1 140 ? -1.591 -12.702 -13.693 1.00 87.75 140 GLY A N 1
ATOM 1017 C CA . GLY A 1 140 ? -1.050 -12.212 -14.959 1.00 87.75 140 GLY A CA 1
ATOM 1018 C C . GLY A 1 140 ? -0.737 -13.366 -15.914 1.00 87.75 140 GLY A C 1
ATOM 1019 O O . GLY A 1 140 ? 0.060 -14.246 -15.587 1.00 87.75 140 GLY A O 1
ATOM 1020 N N . VAL A 1 141 ? -1.312 -13.352 -17.118 1.00 90.31 141 VAL A N 1
ATOM 1021 C CA . VAL A 1 141 ? -1.029 -14.343 -18.170 1.00 90.31 141 VAL A CA 1
ATOM 1022 C C . VAL A 1 141 ? -0.383 -13.654 -19.368 1.00 90.31 141 VAL A C 1
ATOM 1024 O O . VAL A 1 141 ? -0.943 -12.715 -19.925 1.00 90.31 141 VAL A O 1
ATOM 1027 N N . LYS A 1 142 ? 0.798 -14.129 -19.787 1.00 86.38 142 LYS A N 1
ATOM 1028 C CA . LYS A 1 142 ? 1.495 -13.644 -20.989 1.00 86.38 142 LYS A CA 1
ATOM 1029 C C . LYS A 1 142 ? 1.630 -14.771 -22.008 1.00 86.38 142 LYS A C 1
ATOM 1031 O O . LYS A 1 142 ? 2.231 -15.803 -21.719 1.00 86.38 142 LYS A O 1
ATOM 1036 N N . GLY A 1 143 ? 1.073 -14.562 -23.199 1.00 89.25 143 GLY A N 1
ATOM 1037 C CA . GLY A 1 143 ? 1.239 -15.444 -24.352 1.00 89.25 143 GLY A CA 1
ATOM 1038 C C . GLY A 1 143 ? 2.266 -14.872 -25.323 1.00 89.25 143 GLY A C 1
ATOM 1039 O O . GLY A 1 143 ? 2.227 -13.683 -25.626 1.00 89.25 143 GLY A O 1
ATOM 1040 N N . TYR A 1 144 ? 3.166 -15.719 -25.817 1.00 83.88 144 TYR A N 1
ATOM 1041 C CA . TYR A 1 144 ? 4.144 -15.362 -26.843 1.00 83.88 144 TYR A CA 1
ATOM 1042 C C . TYR A 1 144 ? 3.874 -16.204 -28.087 1.00 83.88 144 TYR A C 1
ATOM 1044 O O . TYR A 1 144 ? 3.714 -17.420 -27.978 1.00 83.88 144 TYR A O 1
ATOM 1052 N N . VAL A 1 145 ? 3.840 -15.570 -29.258 1.00 86.06 145 VAL A N 1
ATOM 1053 C CA . VAL A 1 145 ? 3.797 -16.264 -30.549 1.00 86.06 145 VAL A CA 1
ATOM 1054 C C . VAL A 1 145 ? 5.201 -16.229 -31.132 1.00 86.06 145 VAL A C 1
ATOM 1056 O O . VAL A 1 145 ? 5.799 -15.161 -31.238 1.00 86.06 145 VAL A O 1
ATOM 1059 N N . VAL A 1 146 ? 5.731 -17.397 -31.487 1.00 82.88 146 VAL A N 1
ATOM 1060 C CA . VAL A 1 146 ? 6.999 -17.510 -32.213 1.00 82.88 146 VAL A CA 1
ATOM 1061 C C . VAL A 1 146 ? 6.663 -17.872 -33.660 1.00 82.88 146 VAL A C 1
ATOM 1063 O O . VAL A 1 146 ? 6.166 -18.978 -33.889 1.00 82.88 146 VAL A O 1
ATOM 1066 N N . PRO A 1 147 ? 6.889 -16.971 -34.634 1.00 76.38 147 PRO A N 1
ATOM 1067 C CA . PRO A 1 147 ? 6.688 -17.285 -36.045 1.00 76.38 147 PRO A CA 1
ATOM 1068 C C . PRO A 1 147 ? 7.531 -18.503 -36.457 1.00 76.38 147 PRO A C 1
ATOM 1070 O O . PRO A 1 147 ? 8.715 -18.570 -36.136 1.00 76.38 147 PRO A O 1
ATOM 1073 N N . GLY A 1 148 ? 6.924 -19.477 -37.143 1.00 71.81 148 GLY A N 1
ATOM 1074 C CA . GLY A 1 148 ? 7.614 -20.666 -37.671 1.00 71.81 148 GLY A CA 1
ATOM 1075 C C . GLY A 1 148 ? 7.713 -21.878 -36.733 1.00 71.81 148 GLY A C 1
ATOM 1076 O O . GLY A 1 148 ? 8.265 -22.902 -37.127 1.00 71.81 148 GLY A O 1
ATOM 1077 N N . ALA A 1 149 ? 7.169 -21.821 -35.513 1.00 62.91 149 ALA A N 1
ATOM 1078 C CA . ALA A 1 149 ? 7.084 -23.004 -34.658 1.00 62.91 149 ALA A CA 1
ATOM 1079 C C . ALA A 1 149 ? 5.958 -23.944 -35.136 1.00 62.91 149 ALA A C 1
ATOM 1081 O O . ALA A 1 149 ? 4.779 -23.649 -34.950 1.00 62.91 149 ALA A O 1
ATOM 1082 N N . THR A 1 150 ? 6.305 -25.096 -35.718 1.00 53.78 150 THR A N 1
ATOM 1083 C CA . THR A 1 150 ? 5.343 -26.186 -35.951 1.00 53.78 150 THR A CA 1
ATOM 1084 C C . THR A 1 150 ? 4.878 -26.755 -34.606 1.00 53.78 150 THR A C 1
ATOM 1086 O O . THR A 1 150 ? 5.733 -27.170 -33.811 1.00 53.78 150 THR A O 1
ATOM 1089 N N . PRO A 1 151 ? 3.565 -26.810 -34.318 1.00 56.09 151 PRO A N 1
ATOM 1090 C CA . PRO A 1 151 ? 3.060 -27.447 -33.109 1.00 56.09 151 PRO A CA 1
ATOM 1091 C C . PRO A 1 151 ? 3.467 -28.922 -33.112 1.00 56.09 151 PRO A C 1
ATOM 1093 O O . PRO A 1 151 ? 3.079 -29.678 -33.999 1.00 56.09 151 PRO A O 1
ATOM 1096 N N . ARG A 1 152 ? 4.275 -29.342 -32.135 1.00 56.72 152 ARG A N 1
ATOM 1097 C CA . ARG A 1 152 ? 4.564 -30.765 -31.932 1.00 56.72 152 ARG A CA 1
ATOM 1098 C C . ARG A 1 152 ? 3.392 -31.370 -31.153 1.00 56.72 152 ARG A C 1
ATOM 1100 O O . ARG A 1 152 ? 3.031 -30.779 -30.130 1.00 56.72 152 ARG A O 1
ATOM 1107 N N . PRO A 1 153 ? 2.816 -32.506 -31.582 1.00 47.38 153 PRO A N 1
ATOM 1108 C CA . PRO A 1 153 ? 1.818 -33.215 -30.793 1.00 47.38 153 PRO A CA 1
ATOM 1109 C C . PRO A 1 153 ? 2.362 -33.455 -29.384 1.00 47.38 153 PRO A C 1
ATOM 1111 O O . PRO A 1 153 ? 3.493 -33.913 -29.209 1.00 47.38 153 PRO A O 1
ATOM 1114 N N . THR A 1 154 ? 1.592 -33.069 -28.372 1.00 50.91 154 THR A N 1
ATOM 1115 C CA . THR A 1 154 ? 1.917 -33.338 -26.973 1.00 50.91 154 THR A CA 1
ATOM 1116 C C . THR A 1 154 ? 1.807 -34.833 -26.722 1.00 50.91 154 THR A C 1
ATOM 1118 O O . THR A 1 154 ? 0.702 -35.340 -26.557 1.00 50.91 154 THR A O 1
ATOM 1121 N N . GLU A 1 155 ? 2.939 -35.532 -26.668 1.00 49.81 155 GLU A N 1
ATOM 1122 C CA . GLU A 1 155 ? 2.972 -36.851 -26.042 1.00 49.81 155 GLU A CA 1
ATOM 1123 C C . GLU A 1 155 ? 2.737 -36.727 -24.527 1.00 49.81 155 GLU A C 1
ATOM 1125 O O . GLU A 1 155 ? 3.157 -35.732 -23.914 1.00 49.81 155 GLU A O 1
ATOM 1130 N N . PRO A 1 156 ? 2.051 -37.703 -23.907 1.00 43.78 156 PRO A N 1
ATOM 1131 C CA . PRO A 1 156 ? 1.783 -37.699 -22.476 1.00 43.78 156 PRO A CA 1
ATOM 1132 C C . PRO A 1 156 ? 3.090 -37.643 -21.676 1.00 43.78 156 PRO A C 1
ATOM 1134 O O . PRO A 1 156 ? 4.062 -38.345 -21.950 1.00 43.78 156 PRO A O 1
ATOM 1137 N N . ALA A 1 157 ? 3.119 -36.753 -20.685 1.00 48.53 157 ALA A N 1
ATOM 1138 C CA . ALA A 1 157 ? 4.310 -36.433 -19.914 1.00 48.53 157 ALA A CA 1
ATOM 1139 C C . ALA A 1 157 ? 4.792 -37.633 -19.077 1.00 48.53 157 ALA A C 1
ATOM 1141 O O . ALA A 1 157 ? 4.247 -37.920 -18.013 1.00 48.53 157 ALA A O 1
ATOM 1142 N N . GLY A 1 158 ? 5.866 -38.283 -19.529 1.00 43.66 158 GLY A N 1
ATOM 1143 C CA . GLY A 1 158 ? 6.708 -39.125 -18.680 1.00 43.66 158 GLY A CA 1
ATOM 1144 C C . GLY A 1 158 ? 7.376 -38.308 -17.565 1.00 43.66 158 GLY A C 1
ATOM 1145 O O . GLY A 1 158 ? 7.664 -37.118 -17.722 1.00 43.66 158 GLY A O 1
ATOM 1146 N N . SER A 1 159 ? 7.611 -38.959 -16.425 1.00 50.88 159 SER A N 1
ATOM 1147 C CA . SER A 1 159 ? 8.012 -38.418 -15.116 1.00 50.88 159 SER A CA 1
ATOM 1148 C C . SER A 1 159 ? 9.415 -37.781 -15.061 1.00 50.88 159 SER A C 1
ATOM 1150 O O . SER A 1 159 ? 10.297 -38.236 -14.334 1.00 50.88 159 SER A O 1
ATOM 1152 N N . GLY A 1 160 ? 9.640 -36.704 -15.813 1.00 48.19 160 GLY A N 1
ATOM 1153 C CA . GLY A 1 160 ? 10.856 -35.891 -15.768 1.00 48.19 160 GLY A CA 1
ATOM 1154 C C . GLY A 1 160 ? 10.530 -34.446 -15.403 1.00 48.19 160 GLY A C 1
ATOM 1155 O O . GLY A 1 160 ? 9.888 -33.740 -16.178 1.00 48.19 160 GLY A O 1
ATOM 1156 N N . GLY A 1 161 ? 10.970 -33.999 -14.223 1.00 48.66 161 GLY A N 1
ATOM 1157 C CA . GLY A 1 161 ? 10.606 -32.709 -13.625 1.00 48.66 161 GLY A CA 1
ATOM 1158 C C . GLY A 1 161 ? 10.677 -31.510 -14.583 1.00 48.66 161 GLY A C 1
ATOM 1159 O O . GLY A 1 161 ? 11.692 -31.261 -15.240 1.00 48.66 161 GLY A O 1
ATOM 1160 N N . ALA A 1 162 ? 9.591 -30.731 -14.611 1.00 59.50 162 ALA A N 1
ATOM 1161 C CA . ALA A 1 162 ? 9.349 -29.600 -15.512 1.00 59.50 162 ALA A CA 1
ATOM 1162 C C . ALA A 1 162 ? 10.499 -28.567 -15.590 1.00 59.50 162 ALA A C 1
ATOM 1164 O O . ALA A 1 162 ? 10.683 -27.919 -16.624 1.00 59.50 162 ALA A O 1
ATOM 1165 N N . GLY A 1 163 ? 11.312 -28.449 -14.533 1.00 42.34 163 GLY A N 1
ATOM 1166 C CA . GLY A 1 163 ? 12.461 -27.540 -14.466 1.00 42.34 163 GLY A CA 1
ATOM 1167 C C . GLY A 1 163 ? 13.607 -27.895 -15.421 1.00 42.34 163 GLY A C 1
ATOM 1168 O O . GLY A 1 163 ? 14.149 -27.011 -16.084 1.00 42.34 163 GLY A O 1
ATOM 1169 N N . ALA A 1 164 ? 13.939 -29.179 -15.582 1.00 49.16 164 ALA A N 1
ATOM 1170 C CA . ALA A 1 164 ? 15.028 -29.601 -16.472 1.00 49.16 164 ALA A CA 1
ATOM 1171 C C . ALA A 1 164 ? 14.661 -29.399 -17.952 1.00 49.16 164 ALA A C 1
ATOM 1173 O O . ALA A 1 164 ? 15.486 -28.986 -18.769 1.00 49.16 164 ALA A O 1
ATOM 1174 N N . ALA A 1 165 ? 13.391 -29.622 -18.298 1.00 59.28 165 ALA A N 1
ATOM 1175 C CA . ALA A 1 165 ? 12.877 -29.363 -19.638 1.00 59.28 165 ALA A CA 1
ATOM 1176 C C . ALA A 1 165 ? 12.841 -27.858 -19.969 1.00 59.28 165 ALA A C 1
ATOM 1178 O O . ALA A 1 165 ? 13.102 -27.473 -21.110 1.00 59.28 165 ALA A O 1
ATOM 1179 N N . TYR A 1 166 ? 12.565 -27.003 -18.979 1.00 55.28 166 TYR A N 1
ATOM 1180 C CA . TYR A 1 166 ? 12.637 -25.547 -19.116 1.00 55.28 166 TYR A CA 1
ATOM 1181 C C . TYR A 1 166 ? 14.070 -25.055 -19.355 1.00 55.28 166 TYR A C 1
ATOM 1183 O O . TYR A 1 166 ? 14.299 -24.301 -20.299 1.00 55.28 166 TYR A O 1
ATOM 1191 N N . LEU A 1 167 ? 15.045 -25.525 -18.569 1.00 64.25 167 LEU A N 1
ATOM 1192 C CA . LEU A 1 167 ? 16.447 -25.121 -18.728 1.00 64.25 167 LEU A CA 1
ATOM 1193 C C . LEU A 1 167 ? 17.031 -25.572 -20.074 1.00 64.25 167 LEU A C 1
ATOM 1195 O O . LEU A 1 167 ? 17.728 -24.792 -20.722 1.00 64.25 167 LEU A O 1
ATOM 1199 N N . ARG A 1 168 ? 16.674 -26.774 -20.556 1.00 66.88 168 ARG A N 1
ATOM 1200 C CA . ARG A 1 168 ? 17.042 -27.235 -21.909 1.00 66.88 168 ARG A CA 1
ATOM 1201 C C . ARG A 1 168 ? 16.478 -26.325 -23.004 1.00 66.88 168 ARG A C 1
ATOM 1203 O O . ARG A 1 168 ? 17.207 -25.953 -23.920 1.00 66.88 168 ARG A O 1
ATOM 1210 N N . ARG A 1 169 ? 15.212 -25.905 -22.885 1.00 57.38 169 ARG A N 1
ATOM 1211 C CA . ARG A 1 169 ? 14.585 -24.967 -23.836 1.00 57.38 169 ARG A CA 1
ATOM 1212 C C . ARG A 1 169 ? 15.185 -23.561 -23.761 1.00 57.38 169 ARG A C 1
ATOM 1214 O O . ARG A 1 169 ? 15.400 -22.949 -24.801 1.00 57.38 169 ARG A O 1
ATOM 1221 N N . ARG A 1 170 ? 15.511 -23.069 -22.562 1.00 60.88 170 ARG A N 1
ATOM 1222 C CA . ARG A 1 170 ? 16.132 -21.749 -22.368 1.00 60.88 170 ARG A CA 1
ATOM 1223 C C . ARG A 1 170 ? 17.558 -21.694 -22.920 1.00 60.88 170 ARG A C 1
ATOM 1225 O O . ARG A 1 170 ? 17.923 -20.693 -23.527 1.00 60.88 170 ARG A O 1
ATOM 1232 N N . ARG A 1 171 ? 18.331 -22.779 -22.789 1.00 59.56 171 ARG A N 1
ATOM 1233 C CA . ARG A 1 171 ? 19.664 -22.900 -23.400 1.00 59.56 171 ARG A CA 1
ATOM 1234 C C . ARG A 1 171 ? 19.583 -22.884 -24.931 1.00 59.56 171 ARG A C 1
ATOM 1236 O O . ARG A 1 171 ? 20.316 -22.131 -25.555 1.00 59.56 171 ARG A O 1
ATOM 1243 N N . ALA A 1 172 ? 18.630 -23.612 -25.520 1.00 62.16 172 ALA A N 1
ATOM 1244 C CA . ALA A 1 172 ? 18.421 -23.627 -26.972 1.00 62.16 172 ALA A CA 1
ATOM 1245 C C . ALA A 1 172 ? 17.991 -22.260 -27.549 1.00 62.16 172 ALA A C 1
ATOM 1247 O O . ALA A 1 172 ? 18.417 -21.891 -28.639 1.00 62.16 172 ALA A O 1
ATOM 1248 N N . GLN A 1 173 ? 17.184 -21.486 -26.813 1.00 57.56 173 GLN A N 1
ATOM 1249 C CA . GLN A 1 173 ? 16.751 -20.144 -27.231 1.00 57.56 173 GLN A CA 1
ATOM 1250 C C . GLN A 1 173 ? 17.883 -19.110 -27.227 1.00 57.56 173 GLN A C 1
ATOM 1252 O O . GLN A 1 173 ? 17.886 -18.219 -28.072 1.00 57.56 173 GLN A O 1
ATOM 1257 N N . LEU A 1 174 ? 18.839 -19.216 -26.299 1.00 51.78 174 LEU A N 1
ATOM 1258 C CA . LEU A 1 174 ? 20.009 -18.334 -26.275 1.00 51.78 174 LEU A CA 1
ATOM 1259 C C . LEU A 1 174 ? 20.950 -18.641 -27.450 1.00 51.78 174 LEU A C 1
ATOM 1261 O O . LEU A 1 174 ? 21.324 -17.726 -28.172 1.00 51.78 174 LEU A O 1
ATOM 1265 N N . THR A 1 175 ? 21.210 -19.922 -27.737 1.00 49.41 175 THR A N 1
ATOM 1266 C CA . THR A 1 175 ? 22.058 -20.339 -28.871 1.00 49.41 175 THR A CA 1
ATOM 1267 C C . THR A 1 175 ? 21.444 -20.012 -30.241 1.00 49.41 175 THR A C 1
ATOM 1269 O O . THR A 1 175 ? 22.166 -19.782 -31.207 1.00 49.41 175 THR A O 1
ATOM 1272 N N . ALA A 1 176 ? 20.111 -19.955 -30.351 1.00 51.44 176 ALA A N 1
ATOM 1273 C CA . ALA A 1 176 ? 19.431 -19.549 -31.585 1.00 51.44 176 ALA A CA 1
ATOM 1274 C C . ALA A 1 176 ? 19.542 -18.038 -31.867 1.00 51.44 176 ALA A C 1
ATOM 1276 O O . ALA A 1 176 ? 19.557 -17.637 -33.028 1.00 51.44 176 ALA A O 1
ATOM 1277 N N . ARG A 1 177 ? 19.659 -17.201 -30.824 1.00 49.28 177 ARG A N 1
ATOM 1278 C CA . ARG A 1 177 ? 19.855 -15.746 -30.969 1.00 49.28 177 ARG A CA 1
ATOM 1279 C C . ARG A 1 177 ? 21.245 -15.389 -31.487 1.00 49.28 177 ARG A C 1
ATOM 1281 O O . ARG A 1 177 ? 21.377 -14.415 -32.212 1.00 49.28 177 ARG A O 1
ATOM 1288 N N . GLU A 1 178 ? 22.250 -16.198 -31.170 1.00 45.88 178 GLU A N 1
ATOM 1289 C CA . GLU A 1 178 ? 23.631 -15.988 -31.625 1.00 45.88 178 GLU A CA 1
ATOM 1290 C C . GLU A 1 178 ? 23.836 -16.325 -33.112 1.00 45.88 178 GLU A C 1
ATOM 1292 O O . GLU A 1 178 ? 24.802 -15.872 -33.714 1.00 45.88 178 GLU A O 1
ATOM 1297 N N . ARG A 1 179 ? 22.933 -17.103 -33.730 1.00 45.16 179 ARG A N 1
ATOM 1298 C CA . ARG A 1 179 ? 23.093 -17.615 -35.107 1.00 45.16 179 ARG A CA 1
ATOM 1299 C C . ARG A 1 179 ? 22.205 -16.937 -36.159 1.00 45.16 179 ARG A C 1
ATOM 1301 O O . ARG A 1 179 ? 22.278 -17.302 -37.326 1.00 45.16 179 ARG A O 1
ATOM 1308 N N . GLY A 1 180 ? 21.350 -15.991 -35.769 1.00 41.56 180 GLY A N 1
ATOM 1309 C CA . GLY A 1 180 ? 20.228 -15.512 -36.587 1.00 41.56 180 GLY A CA 1
ATOM 1310 C C . GLY A 1 180 ? 20.311 -14.062 -37.066 1.00 41.56 180 GLY A C 1
ATOM 1311 O O . GLY A 1 180 ? 19.306 -13.363 -36.978 1.00 41.56 180 GLY A O 1
ATOM 1312 N N . SER A 1 181 ? 21.459 -13.606 -37.572 1.00 39.84 181 SER A N 1
ATOM 1313 C CA . SER A 1 181 ? 21.566 -12.339 -38.318 1.00 39.84 181 SER A CA 1
ATOM 1314 C C . SER A 1 181 ? 21.646 -12.635 -39.818 1.00 39.84 181 SER A C 1
ATOM 1316 O O . SER A 1 181 ? 22.736 -12.721 -40.375 1.00 39.84 181 SER A O 1
ATOM 1318 N N . GLY A 1 182 ? 20.497 -12.832 -40.476 1.00 33.75 182 GLY A N 1
ATOM 1319 C CA . GLY A 1 182 ? 20.443 -12.965 -41.935 1.00 33.75 182 GLY A CA 1
ATOM 1320 C C . GLY A 1 182 ? 19.096 -13.424 -42.506 1.00 33.75 182 GLY A C 1
ATOM 1321 O O . GLY A 1 182 ? 18.775 -14.606 -42.448 1.00 33.75 182 GLY A O 1
ATOM 1322 N N . SER A 1 183 ? 18.403 -12.486 -43.166 1.00 29.14 183 SER A N 1
ATOM 1323 C CA . SER A 1 183 ? 17.285 -12.638 -44.126 1.00 29.14 183 SER A CA 1
ATOM 1324 C C . SER A 1 183 ? 15.831 -12.507 -43.599 1.00 29.14 183 SER A C 1
ATOM 1326 O O . SER A 1 183 ? 15.491 -13.103 -42.575 1.00 29.14 183 SER A O 1
ATOM 1328 N N . PRO A 1 184 ? 14.951 -11.725 -44.276 1.00 33.66 184 PRO A N 1
ATOM 1329 C CA . PRO A 1 184 ? 13.589 -11.433 -43.8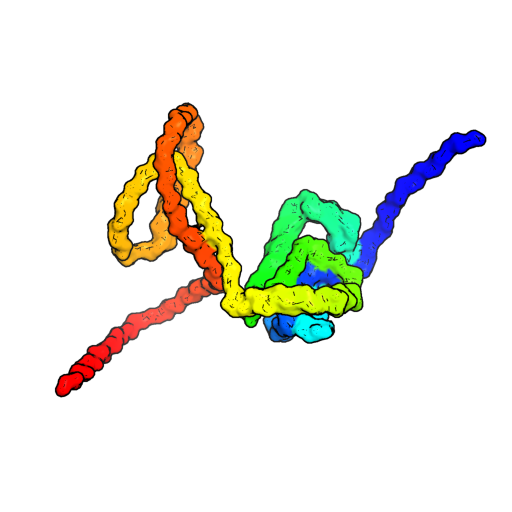13 1.00 33.66 184 PRO A CA 1
ATOM 1330 C C . PRO A 1 184 ? 12.567 -12.535 -44.181 1.00 33.66 184 PRO A C 1
ATOM 1332 O O . PRO A 1 184 ? 12.680 -13.152 -45.243 1.00 33.66 184 PRO A O 1
ATOM 1335 N N . PRO A 1 185 ? 11.530 -12.778 -43.351 1.00 40.19 185 PRO A N 1
ATOM 1336 C CA . PRO A 1 185 ? 10.528 -13.811 -43.614 1.00 40.19 185 PRO A CA 1
ATOM 1337 C C . PRO A 1 185 ? 9.305 -13.320 -44.421 1.00 40.19 185 PRO A C 1
ATOM 1339 O O . PRO A 1 185 ? 8.877 -12.172 -44.314 1.00 40.19 185 PRO A O 1
ATOM 1342 N N . ARG A 1 186 ? 8.720 -14.248 -45.197 1.00 38.19 186 ARG A N 1
ATOM 1343 C CA . ARG A 1 186 ? 7.441 -14.152 -45.945 1.00 38.19 186 ARG A CA 1
ATOM 1344 C C . ARG A 1 186 ? 6.213 -14.058 -45.005 1.00 38.19 186 ARG A C 1
ATOM 1346 O O . ARG A 1 186 ? 6.316 -14.485 -43.854 1.00 38.19 186 ARG A O 1
ATOM 1353 N N . PRO A 1 187 ? 5.048 -13.550 -45.468 1.00 34.44 187 PRO A N 1
ATOM 1354 C CA . PRO A 1 187 ? 3.892 -13.295 -44.600 1.00 34.44 187 PRO A CA 1
ATOM 1355 C C . PRO A 1 187 ? 3.187 -14.585 -44.121 1.00 34.44 187 PRO A C 1
ATOM 1357 O O . PRO A 1 187 ? 3.128 -15.558 -44.879 1.00 34.44 187 PRO A O 1
ATOM 1360 N N . PRO A 1 188 ? 2.638 -14.615 -42.885 1.00 41.44 188 PRO A N 1
ATOM 1361 C CA . PRO A 1 188 ? 2.020 -15.810 -42.310 1.00 41.44 188 PRO A CA 1
ATOM 1362 C C . PRO A 1 188 ? 0.531 -15.980 -42.675 1.00 41.44 188 PRO A C 1
ATOM 1364 O O . PRO A 1 188 ? -0.222 -15.012 -42.741 1.00 41.44 188 PRO A O 1
ATOM 1367 N N . GLY A 1 189 ? 0.117 -17.243 -42.855 1.00 39.22 189 GLY A N 1
ATOM 1368 C CA . GLY A 1 189 ? -1.282 -17.699 -42.884 1.00 39.22 189 GLY A CA 1
ATOM 1369 C C . GLY A 1 189 ? -1.903 -17.860 -41.479 1.00 39.22 189 GLY A C 1
ATOM 1370 O O . GLY A 1 189 ? -1.271 -17.498 -40.485 1.00 39.22 189 GLY A O 1
ATOM 1371 N N . PRO A 1 190 ? -3.146 -18.372 -41.372 1.00 39.84 190 PRO A N 1
ATOM 1372 C CA . PRO A 1 190 ? -4.019 -18.132 -40.218 1.00 39.84 190 PRO A CA 1
ATOM 1373 C C . PRO A 1 190 ? -3.568 -18.802 -38.906 1.00 39.84 190 PRO A C 1
ATOM 1375 O O . PRO A 1 190 ? -3.198 -19.974 -38.864 1.00 39.84 190 PRO A O 1
ATOM 1378 N N . CYS A 1 191 ? -3.654 -18.031 -37.814 1.00 34.34 191 CYS A N 1
ATOM 1379 C CA . CYS A 1 191 ? -3.245 -18.385 -36.452 1.00 34.34 191 CYS A CA 1
ATOM 1380 C C . CYS A 1 191 ? -4.383 -19.017 -35.632 1.00 34.34 191 CYS A C 1
ATOM 1382 O O . CYS A 1 191 ? -5.412 -18.382 -35.408 1.00 34.34 191 CYS A O 1
ATOM 1384 N N . THR A 1 192 ? -4.148 -20.189 -35.039 1.00 43.41 192 THR A N 1
ATOM 1385 C CA . THR A 1 192 ? -4.938 -20.704 -33.904 1.00 43.41 192 THR A CA 1
ATOM 1386 C C . THR A 1 192 ? -4.228 -20.447 -32.575 1.00 43.41 192 THR A C 1
ATOM 1388 O O . THR A 1 192 ? -3.025 -20.664 -32.431 1.00 43.41 192 THR A O 1
ATOM 1391 N N . ARG A 1 193 ? -4.988 -19.953 -31.593 1.00 39.25 193 ARG A N 1
ATOM 1392 C CA . ARG A 1 193 ? -4.514 -19.395 -30.318 1.00 39.25 193 ARG A CA 1
ATOM 1393 C C . ARG A 1 193 ? -4.506 -20.462 -29.218 1.00 39.25 193 ARG A C 1
ATOM 1395 O O . ARG A 1 193 ? -5.525 -21.100 -28.981 1.00 39.25 193 ARG A O 1
ATOM 1402 N N . HIS A 1 194 ? -3.391 -20.606 -28.500 1.00 44.00 194 HIS A N 1
ATOM 1403 C CA . HIS A 1 194 ? -3.320 -21.412 -27.276 1.00 44.00 194 HIS A CA 1
ATOM 1404 C C . HIS A 1 194 ? -3.035 -20.534 -26.050 1.00 44.00 194 HIS A C 1
ATOM 1406 O O . HIS A 1 194 ? -2.267 -19.570 -26.119 1.00 44.00 194 HIS A O 1
ATOM 1412 N N . TRP A 1 195 ? -3.600 -20.898 -24.902 1.00 36.38 195 TRP A N 1
ATOM 1413 C CA . TRP A 1 195 ? -3.415 -20.195 -23.632 1.00 36.38 195 TRP A CA 1
ATOM 1414 C C . TRP A 1 195 ? -2.769 -21.113 -22.595 1.00 36.38 195 TRP A C 1
ATOM 1416 O O . TRP A 1 195 ? -3.105 -22.293 -22.510 1.00 36.38 195 TRP A O 1
ATOM 1426 N N . ARG A 1 196 ? -1.869 -20.571 -21.766 1.00 39.91 196 ARG A N 1
ATOM 1427 C CA . ARG A 1 196 ? -1.482 -21.206 -20.500 1.00 39.91 196 ARG A CA 1
ATOM 1428 C C . ARG A 1 196 ? -1.135 -20.134 -19.472 1.00 39.91 196 ARG A C 1
ATOM 1430 O O . ARG A 1 196 ? -0.238 -19.328 -19.701 1.00 39.91 196 ARG A O 1
ATOM 1437 N N . GLY A 1 197 ? -1.868 -20.121 -18.362 1.00 29.27 197 GLY A N 1
ATOM 1438 C CA . GLY A 1 197 ? -1.599 -19.243 -17.229 1.00 29.27 197 GLY A CA 1
ATOM 1439 C C . GLY A 1 197 ? -0.392 -19.710 -16.423 1.00 29.27 197 GLY A C 1
ATOM 1440 O O . GLY A 1 197 ? -0.123 -20.908 -16.321 1.00 29.27 197 GLY A O 1
ATOM 1441 N N . THR A 1 198 ? 0.337 -18.763 -15.841 1.00 41.34 198 THR A N 1
ATOM 1442 C CA . THR A 1 198 ? 1.367 -19.048 -14.840 1.00 41.34 198 THR A CA 1
ATOM 1443 C C . THR A 1 198 ? 0.892 -18.561 -13.485 1.00 41.34 198 THR A C 1
ATOM 1445 O O . THR A 1 198 ? 0.600 -17.379 -13.325 1.00 41.34 198 THR A O 1
ATOM 1448 N N . ARG A 1 199 ? 0.877 -19.464 -12.501 1.00 39.12 199 ARG A N 1
ATOM 1449 C CA . ARG A 1 199 ? 0.820 -19.089 -11.087 1.00 39.12 199 ARG A CA 1
ATOM 1450 C C . ARG A 1 199 ? 2.157 -18.497 -10.698 1.00 39.12 199 ARG A C 1
ATOM 1452 O O . ARG A 1 199 ? 3.188 -19.110 -10.972 1.00 39.12 199 ARG A O 1
ATOM 1459 N N . ARG A 1 200 ? 2.150 -17.354 -10.021 1.00 41.91 200 ARG A N 1
ATOM 1460 C CA . ARG A 1 200 ? 3.304 -16.932 -9.231 1.00 41.91 200 ARG A CA 1
ATOM 1461 C C . ARG A 1 200 ? 3.203 -17.701 -7.904 1.00 41.91 200 ARG A C 1
ATOM 1463 O O . ARG A 1 200 ? 2.246 -17.467 -7.173 1.00 41.91 200 ARG A O 1
ATOM 1470 N N . PRO A 1 201 ? 4.073 -18.688 -7.617 1.00 32.59 201 PRO A N 1
ATOM 1471 C CA . PRO A 1 201 ? 4.014 -19.384 -6.339 1.00 32.59 201 PRO A CA 1
ATOM 1472 C C . PRO A 1 201 ? 4.437 -18.422 -5.221 1.00 32.59 201 PRO A C 1
ATOM 1474 O O . PRO A 1 201 ? 5.261 -17.535 -5.477 1.00 32.59 201 PRO A O 1
ATOM 1477 N N . PRO A 1 202 ? 3.943 -18.599 -3.984 1.00 31.91 202 PRO A N 1
ATOM 1478 C CA . PRO A 1 202 ? 4.547 -17.948 -2.832 1.00 31.91 202 PRO A CA 1
ATOM 1479 C C . PRO A 1 202 ? 6.023 -18.358 -2.763 1.00 31.91 202 PRO A C 1
ATOM 1481 O O . PRO A 1 202 ? 6.363 -19.537 -2.878 1.00 31.91 202 PRO A O 1
ATOM 1484 N N . GLY A 1 203 ? 6.905 -17.365 -2.655 1.00 30.84 203 GLY A N 1
ATOM 1485 C CA . GLY A 1 203 ? 8.345 -17.571 -2.576 1.00 30.84 203 GLY A CA 1
ATOM 1486 C C . GLY A 1 203 ? 8.709 -18.354 -1.319 1.00 30.84 203 GLY A C 1
ATOM 1487 O O . GLY A 1 203 ? 8.787 -17.784 -0.239 1.00 30.84 203 GLY A O 1
ATOM 1488 N N . GLY A 1 204 ? 8.939 -19.653 -1.482 1.00 30.31 204 GLY A N 1
ATOM 1489 C CA . GLY A 1 204 ? 9.563 -20.526 -0.501 1.00 30.31 204 GLY A CA 1
ATOM 1490 C C . GLY A 1 204 ? 10.595 -21.389 -1.214 1.00 30.31 204 GLY A C 1
ATOM 1491 O O . GLY A 1 204 ? 10.269 -22.145 -2.129 1.00 30.31 204 GLY A O 1
ATOM 1492 N N . THR A 1 205 ? 11.860 -21.247 -0.840 1.00 32.06 205 THR A N 1
ATOM 1493 C CA . THR A 1 205 ? 12.932 -22.158 -1.244 1.00 32.06 205 THR A CA 1
ATOM 1494 C C . THR A 1 205 ? 12.703 -23.528 -0.595 1.00 32.06 205 THR A C 1
ATOM 1496 O O . THR A 1 205 ? 12.465 -23.593 0.612 1.00 32.06 205 THR A O 1
ATOM 1499 N N . PRO A 1 206 ? 12.800 -24.652 -1.328 1.00 30.44 206 PRO A N 1
ATOM 1500 C CA . PRO A 1 206 ? 12.795 -25.958 -0.689 1.00 30.44 206 PRO A CA 1
ATOM 1501 C C . PRO A 1 206 ? 14.132 -26.163 0.032 1.00 30.44 206 PRO A C 1
ATOM 1503 O O . PRO A 1 206 ? 15.186 -26.285 -0.596 1.00 30.44 206 PRO A O 1
ATOM 1506 N N . ARG A 1 207 ? 14.089 -26.219 1.368 1.00 29.38 207 ARG A N 1
ATOM 1507 C CA . ARG A 1 207 ? 15.166 -26.816 2.166 1.00 29.38 207 ARG A CA 1
ATOM 1508 C C . ARG A 1 207 ? 15.299 -28.281 1.748 1.00 29.38 207 ARG A C 1
ATOM 1510 O O . ARG A 1 207 ? 14.361 -29.060 1.882 1.00 29.38 207 ARG A O 1
ATOM 1517 N N . ARG A 1 208 ? 16.482 -28.655 1.260 1.00 26.12 208 ARG A N 1
ATOM 1518 C CA . ARG A 1 208 ? 16.921 -30.052 1.166 1.00 26.12 208 ARG A CA 1
ATOM 1519 C C . ARG A 1 208 ? 17.028 -30.605 2.588 1.00 26.12 208 ARG A C 1
ATOM 1521 O O . ARG A 1 208 ? 17.968 -30.263 3.298 1.00 26.12 208 ARG A O 1
ATOM 1528 N N . THR A 1 209 ? 16.100 -31.459 2.996 1.00 31.38 209 THR A N 1
ATOM 1529 C CA . THR A 1 209 ? 16.328 -32.401 4.095 1.00 31.38 209 THR A CA 1
ATOM 1530 C C . THR A 1 209 ? 16.791 -33.721 3.489 1.00 31.38 209 THR A C 1
ATOM 1532 O O . THR A 1 209 ? 16.087 -34.356 2.707 1.00 31.38 209 THR A O 1
ATOM 1535 N N . ALA A 1 210 ? 18.028 -34.101 3.798 1.00 31.23 210 ALA A N 1
ATOM 1536 C CA . ALA A 1 210 ? 18.491 -35.467 3.626 1.00 31.23 210 ALA A CA 1
ATOM 1537 C C . ALA A 1 210 ? 17.833 -36.317 4.723 1.00 31.23 210 ALA A C 1
ATOM 1539 O O . ALA A 1 210 ? 17.989 -36.022 5.905 1.00 31.23 210 ALA A O 1
ATOM 1540 N N . GLY A 1 211 ? 17.072 -37.335 4.328 1.00 29.34 211 GLY A N 1
ATOM 1541 C CA . GLY A 1 211 ? 16.464 -38.315 5.221 1.00 29.34 211 GLY A CA 1
ATOM 1542 C C . GLY A 1 211 ? 16.272 -39.628 4.466 1.00 29.34 211 GLY A C 1
ATOM 1543 O O . GLY A 1 211 ? 15.631 -39.653 3.419 1.00 29.34 211 GLY A O 1
ATOM 1544 N N . SER A 1 212 ? 16.910 -40.681 4.971 1.00 31.41 212 SER A N 1
ATOM 1545 C CA . SER A 1 212 ? 16.957 -42.054 4.451 1.00 31.41 212 SER A CA 1
ATOM 1546 C C . SER A 1 212 ? 15.569 -42.703 4.251 1.00 31.41 212 SER A C 1
ATOM 1548 O O . SER A 1 212 ? 14.589 -42.259 4.853 1.00 31.41 212 SER A O 1
ATOM 1550 N N . PRO A 1 213 ? 15.449 -43.757 3.415 1.00 35.19 213 PRO A N 1
ATOM 1551 C CA . PRO A 1 213 ? 14.165 -44.209 2.886 1.00 35.19 213 PRO A CA 1
ATOM 1552 C C . PRO A 1 213 ? 13.369 -45.029 3.911 1.00 35.19 213 PRO A C 1
ATOM 1554 O O . PRO A 1 213 ? 13.714 -46.166 4.232 1.00 35.19 213 PRO A O 1
ATOM 1557 N N . GLY A 1 214 ? 12.262 -44.461 4.391 1.00 31.61 214 GLY A N 1
ATOM 1558 C CA . GLY A 1 214 ? 11.219 -45.1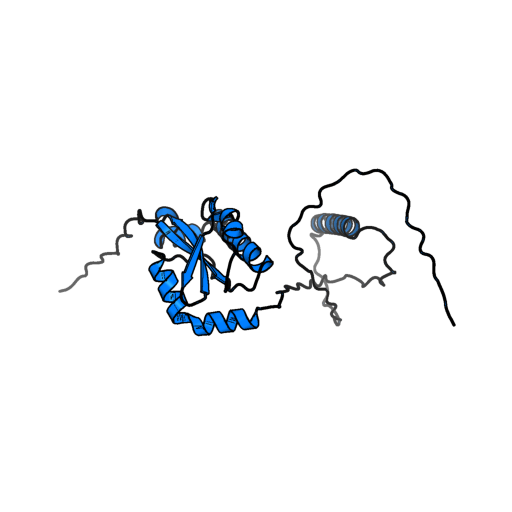86 5.116 1.00 31.61 214 GLY A CA 1
ATOM 1559 C C . GLY A 1 214 ? 10.297 -45.941 4.153 1.00 31.61 214 GLY A C 1
ATOM 1560 O O . GLY A 1 214 ? 9.860 -45.398 3.140 1.00 31.61 214 GLY A O 1
ATOM 1561 N N . ARG A 1 215 ? 10.023 -47.212 4.468 1.00 35.00 215 ARG A N 1
ATOM 1562 C CA . ARG A 1 215 ? 9.129 -48.131 3.738 1.00 35.00 215 ARG A CA 1
ATOM 1563 C C . ARG A 1 215 ? 7.745 -47.520 3.430 1.00 35.00 215 ARG A C 1
ATOM 1565 O O . ARG A 1 215 ? 7.196 -46.829 4.284 1.00 35.00 215 ARG A O 1
ATOM 1572 N N . PRO A 1 216 ? 7.118 -47.859 2.286 1.00 36.41 216 PRO A N 1
ATOM 1573 C CA . PRO A 1 216 ? 5.761 -47.413 1.983 1.00 36.41 216 PRO A CA 1
ATOM 1574 C C . PRO A 1 216 ? 4.704 -48.163 2.822 1.00 36.41 216 PRO A C 1
ATOM 1576 O O . PRO A 1 216 ? 4.852 -49.369 3.061 1.00 36.41 216 PRO A O 1
ATOM 1579 N N . PRO A 1 217 ? 3.610 -47.497 3.238 1.00 33.47 217 PRO A N 1
ATOM 1580 C CA . PRO A 1 217 ? 2.500 -48.146 3.924 1.00 33.47 217 PRO A CA 1
ATOM 1581 C C . PRO A 1 217 ? 1.633 -48.956 2.946 1.00 33.47 217 PRO A C 1
ATOM 1583 O O . PRO A 1 217 ? 1.316 -48.518 1.839 1.00 33.47 217 PRO A O 1
ATOM 1586 N N . ARG A 1 218 ? 1.238 -50.158 3.380 1.00 32.09 218 ARG A N 1
ATOM 1587 C CA . ARG A 1 218 ? 0.286 -51.040 2.689 1.00 32.09 218 ARG A CA 1
ATOM 1588 C C . ARG A 1 218 ? -1.141 -50.550 2.941 1.00 32.09 218 ARG A C 1
ATOM 1590 O O . ARG A 1 218 ? -1.579 -50.530 4.087 1.00 32.09 218 ARG A O 1
ATOM 1597 N N . TRP A 1 219 ? -1.878 -50.241 1.880 1.00 32.78 219 TRP A N 1
ATOM 1598 C CA . TRP A 1 219 ? -3.320 -50.005 1.944 1.00 32.78 219 TRP A CA 1
ATOM 1599 C C . TRP A 1 219 ? -4.062 -51.344 1.830 1.00 32.78 219 TRP A C 1
ATOM 1601 O O . TRP A 1 219 ? -3.875 -52.075 0.859 1.00 32.78 219 TRP A O 1
ATOM 1611 N N . ARG A 1 220 ? -4.879 -51.689 2.835 1.00 31.41 220 ARG A N 1
ATOM 1612 C CA . ARG A 1 220 ? -5.860 -52.784 2.752 1.00 31.41 220 ARG A CA 1
ATOM 1613 C C . ARG A 1 220 ? -7.177 -52.212 2.234 1.00 31.41 220 ARG A C 1
ATOM 1615 O O . ARG A 1 220 ? -7.743 -51.324 2.859 1.00 31.41 220 ARG A O 1
ATOM 1622 N N . SER A 1 221 ? -7.668 -52.746 1.122 1.00 33.28 221 SER A N 1
ATOM 1623 C CA . SER A 1 221 ? -9.034 -52.546 0.644 1.00 33.28 221 SER A CA 1
ATOM 1624 C C . SER A 1 221 ? -9.968 -53.524 1.359 1.00 33.28 221 SER A C 1
ATOM 1626 O O . SER A 1 221 ? -9.856 -54.734 1.160 1.00 33.28 221 SER A O 1
ATOM 1628 N N . THR A 1 222 ? -10.897 -53.036 2.175 1.00 40.84 222 THR A N 1
ATOM 1629 C CA . THR A 1 222 ? -12.075 -53.818 2.570 1.00 40.84 222 THR A CA 1
ATOM 1630 C C . THR A 1 222 ? -13.208 -53.471 1.620 1.00 40.84 222 THR A C 1
ATOM 1632 O O . THR A 1 222 ? -13.793 -52.395 1.719 1.00 40.84 222 THR A O 1
ATOM 1635 N N . GLY A 1 223 ? -13.485 -54.375 0.683 1.00 32.00 223 GLY A N 1
ATOM 1636 C CA . GLY A 1 223 ? -14.742 -54.388 -0.052 1.00 32.00 223 GLY A CA 1
ATOM 1637 C C . GLY A 1 223 ? -15.845 -54.971 0.829 1.00 32.00 223 GLY A C 1
ATOM 1638 O O . GLY A 1 223 ? -15.606 -55.918 1.579 1.00 32.00 223 GLY A O 1
ATOM 1639 N N . ARG A 1 224 ? -17.043 -54.395 0.745 1.00 41.69 224 ARG A N 1
ATOM 1640 C CA . ARG A 1 224 ? -18.280 -55.018 1.211 1.00 41.69 224 ARG A CA 1
ATOM 1641 C C . ARG A 1 224 ? -19.349 -54.770 0.147 1.00 41.69 224 ARG A C 1
ATOM 1643 O O . ARG A 1 224 ? -19.620 -53.620 -0.187 1.00 41.69 224 ARG A O 1
ATOM 1650 N N . THR A 1 225 ? -19.875 -55.867 -0.377 1.00 49.22 225 THR A N 1
ATOM 1651 C CA . THR A 1 225 ? -21.231 -56.022 -0.915 1.00 49.22 225 THR A CA 1
ATOM 1652 C C . THR A 1 225 ? -22.033 -56.766 0.130 1.00 49.22 225 THR A C 1
ATOM 1654 O O . THR A 1 225 ? -21.419 -57.649 0.777 1.00 49.22 225 THR A O 1
#